Protein AF-A0A3N7H7T7-F1 (afdb_monomer)

Mean predicted aligned error: 7.25 Å

Structure (mmCIF, N/CA/C/O backbone):
data_AF-A0A3N7H7T7-F1
#
_entry.id   AF-A0A3N7H7T7-F1
#
loop_
_atom_site.group_PDB
_atom_site.id
_atom_site.type_symbol
_atom_site.label_atom_id
_atom_site.label_alt_id
_atom_site.label_comp_id
_atom_site.label_asym_id
_atom_site.label_entity_id
_atom_site.label_seq_id
_atom_site.pdbx_PDB_ins_code
_atom_site.Cartn_x
_atom_site.Cartn_y
_atom_site.Cartn_z
_atom_site.occupancy
_atom_site.B_iso_or_equiv
_atom_site.auth_seq_id
_atom_site.auth_comp_id
_atom_site.auth_asym_id
_atom_site.auth_atom_id
_atom_site.pdbx_PDB_model_num
ATOM 1 N N . MET A 1 1 ? -44.853 17.585 68.398 1.00 38.91 1 MET A N 1
ATOM 2 C CA . MET A 1 1 ? -44.370 16.428 67.612 1.00 38.91 1 MET A CA 1
ATOM 3 C C . MET A 1 1 ? -45.067 16.444 66.261 1.00 38.91 1 MET A C 1
ATOM 5 O O . MET A 1 1 ? -46.228 16.072 66.193 1.00 38.91 1 MET A O 1
ATOM 9 N N . LEU A 1 2 ? -44.401 16.926 65.213 1.00 39.47 2 LEU A N 1
ATOM 10 C CA . LEU A 1 2 ? -44.894 16.859 63.835 1.00 39.47 2 LEU A CA 1
ATOM 11 C C . LEU A 1 2 ? -44.077 15.783 63.114 1.00 39.47 2 LEU A C 1
ATOM 13 O O . LEU A 1 2 ? -42.880 15.958 62.907 1.00 39.47 2 LEU A O 1
ATOM 17 N N . LYS A 1 3 ? -44.706 14.643 62.808 1.00 47.16 3 LYS A N 1
ATOM 18 C CA . LYS A 1 3 ? -44.125 13.601 61.954 1.00 47.16 3 LYS A CA 1
ATOM 19 C C . LYS A 1 3 ? -44.387 13.992 60.502 1.00 47.16 3 LYS A C 1
ATOM 21 O O . LYS A 1 3 ? -45.523 13.911 60.044 1.00 47.16 3 LYS A O 1
ATOM 26 N N . ILE A 1 4 ? -43.349 14.443 59.806 1.00 51.09 4 ILE A N 1
ATOM 27 C CA . ILE A 1 4 ? -43.381 14.665 58.360 1.00 51.09 4 ILE A CA 1
ATOM 28 C C . ILE A 1 4 ? -42.969 13.346 57.706 1.00 51.09 4 ILE A C 1
ATOM 30 O O . ILE A 1 4 ? -41.810 12.947 57.784 1.00 51.09 4 ILE A O 1
ATOM 34 N N . ASN A 1 5 ? -43.929 12.651 57.100 1.00 54.28 5 ASN A N 1
ATOM 35 C CA . ASN A 1 5 ? -43.659 11.473 56.283 1.00 54.28 5 ASN A CA 1
ATOM 36 C C . ASN A 1 5 ? -43.242 11.951 54.891 1.00 54.28 5 ASN A C 1
ATOM 38 O O . ASN A 1 5 ? -44.090 12.303 54.074 1.00 54.28 5 ASN A O 1
ATOM 42 N N . VAL A 1 6 ? -41.936 11.996 54.635 1.00 59.34 6 VAL A N 1
ATOM 43 C CA . VAL A 1 6 ? -41.407 12.216 53.286 1.00 59.34 6 VAL A CA 1
ATOM 44 C C . VAL A 1 6 ? -41.573 10.904 52.510 1.00 59.34 6 VAL A C 1
ATOM 46 O O . VAL A 1 6 ? -41.027 9.889 52.950 1.00 59.34 6 VAL A O 1
ATOM 49 N N . PRO A 1 7 ? -42.328 10.863 51.397 1.00 54.12 7 PRO A N 1
ATOM 50 C CA . PRO A 1 7 ? -42.369 9.674 50.559 1.00 54.12 7 PRO A CA 1
ATOM 51 C C . PRO A 1 7 ? -40.967 9.441 49.993 1.00 54.12 7 PRO A C 1
ATOM 53 O O . PRO A 1 7 ? -40.349 10.345 49.439 1.00 54.12 7 PRO A O 1
ATOM 56 N N . GLN A 1 8 ? -40.436 8.238 50.186 1.00 58.69 8 GLN A N 1
ATOM 57 C CA . GLN A 1 8 ? -39.119 7.840 49.707 1.00 58.69 8 GLN A CA 1
ATOM 58 C C . GLN A 1 8 ? -39.085 7.852 48.168 1.00 58.69 8 GLN A C 1
ATOM 60 O O . GLN A 1 8 ? -39.500 6.898 47.513 1.00 58.69 8 GLN A O 1
ATOM 65 N N . ILE A 1 9 ? -38.562 8.935 47.585 1.00 59.19 9 ILE A N 1
ATOM 66 C CA . ILE A 1 9 ? -38.319 9.118 46.141 1.00 59.19 9 ILE A CA 1
ATOM 67 C C . ILE A 1 9 ? -37.063 8.327 45.708 1.00 59.19 9 ILE A C 1
ATOM 69 O O . ILE A 1 9 ? -36.193 8.836 45.010 1.00 59.19 9 ILE A O 1
ATOM 73 N N . TYR A 1 10 ? -36.922 7.069 46.136 1.00 53.91 10 TYR A N 1
ATOM 74 C CA . TYR A 1 10 ? -35.834 6.201 45.656 1.00 53.91 10 TYR A CA 1
ATOM 75 C C . TYR A 1 10 ? -36.198 5.493 44.342 1.00 53.91 10 TYR A C 1
ATOM 77 O O . TYR A 1 10 ? -35.312 5.090 43.596 1.00 53.91 10 TYR A O 1
ATOM 85 N N . GLY A 1 11 ? -37.491 5.404 44.003 1.00 55.16 11 GLY A N 1
ATOM 86 C CA . GLY A 1 11 ? -37.946 4.765 42.762 1.00 55.16 11 GLY A CA 1
ATOM 87 C C . GLY A 1 11 ? -37.678 5.579 41.490 1.00 55.16 11 GLY A C 1
ATOM 88 O O . GLY A 1 11 ? -37.468 4.999 40.431 1.00 55.16 11 GLY A O 1
ATOM 89 N N . PHE A 1 12 ? -37.632 6.914 41.580 1.00 55.12 12 PHE A N 1
ATOM 90 C CA . PHE A 1 12 ? -37.438 7.775 40.403 1.00 55.12 12 PHE A CA 1
ATOM 91 C C .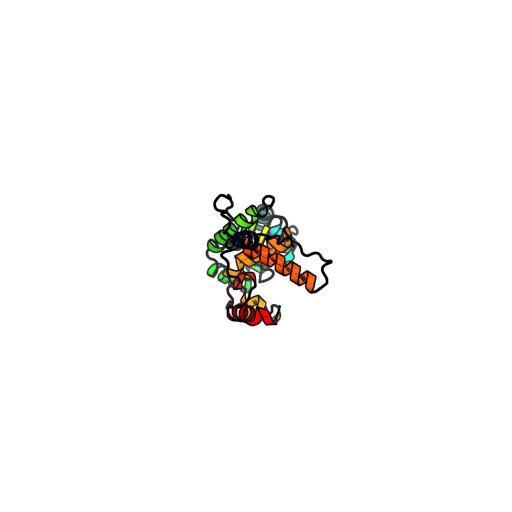 PHE A 1 12 ? -35.991 7.745 39.885 1.00 55.12 12 PHE A C 1
ATOM 93 O O . PHE A 1 12 ? -35.768 7.755 38.679 1.00 55.12 12 PHE A O 1
ATOM 100 N N . PHE A 1 13 ? -35.005 7.628 40.783 1.00 53.69 13 PHE A N 1
ATOM 101 C CA . PHE A 1 13 ? -33.588 7.558 40.404 1.00 53.69 13 PHE A CA 1
ATOM 102 C C . PHE A 1 13 ? -33.189 6.191 39.820 1.00 53.69 13 PHE A C 1
ATOM 104 O O . PHE A 1 13 ? -32.214 6.105 39.083 1.00 53.69 13 PHE A O 1
ATOM 111 N N . PHE A 1 14 ? -33.960 5.130 40.091 1.00 54.31 14 PHE A N 1
ATOM 112 C CA . PHE A 1 14 ? -33.700 3.786 39.559 1.00 54.31 14 PHE A CA 1
ATOM 113 C C . PHE A 1 14 ? -34.189 3.607 38.108 1.00 54.31 14 PHE A C 1
ATOM 115 O O . PHE A 1 14 ? -33.634 2.810 37.360 1.00 54.31 14 PHE A O 1
ATOM 122 N N . ILE A 1 15 ? -35.188 4.386 37.675 1.00 57.75 15 ILE A N 1
ATOM 123 C CA . ILE A 1 15 ? -35.745 4.311 36.311 1.00 57.75 15 ILE A CA 1
ATOM 124 C C . ILE A 1 15 ? -34.811 4.960 35.272 1.00 57.75 15 ILE A C 1
ATOM 126 O O . ILE A 1 15 ? -34.801 4.545 34.116 1.00 57.75 15 ILE A O 1
ATOM 130 N N . ILE A 1 16 ? -33.969 5.918 35.676 1.00 56.78 16 ILE A N 1
ATOM 131 C CA . ILE A 1 16 ? -33.031 6.608 34.769 1.00 56.78 16 ILE A CA 1
ATOM 132 C C . ILE A 1 16 ? -31.824 5.720 34.396 1.00 56.78 16 ILE A C 1
ATOM 134 O O . ILE A 1 16 ? -31.207 5.933 33.358 1.00 56.78 16 ILE A O 1
ATOM 138 N N . VAL A 1 17 ? -31.524 4.671 35.171 1.00 57.78 17 VAL A N 1
ATOM 139 C CA . VAL A 1 17 ? -30.380 3.771 34.908 1.00 57.78 17 VAL A CA 1
ATOM 140 C C . VAL A 1 17 ? -30.705 2.694 33.855 1.00 57.78 17 VAL A C 1
ATOM 142 O O . VAL A 1 17 ? -29.804 2.074 33.303 1.00 57.78 17 VAL A O 1
ATOM 145 N N . LEU A 1 18 ? -31.984 2.495 33.510 1.00 54.62 18 LEU A N 1
ATOM 146 C CA . LEU A 1 18 ? -32.411 1.464 32.550 1.00 54.62 18 LEU A CA 1
ATOM 147 C C . LEU A 1 18 ? -32.438 1.933 31.082 1.00 54.62 18 LEU A C 1
ATOM 149 O O . LEU A 1 18 ? -32.741 1.136 30.201 1.00 54.62 18 LEU A O 1
ATOM 153 N N . PHE A 1 19 ? -32.074 3.191 30.805 1.00 53.34 19 PHE A N 1
ATOM 154 C CA . PHE A 1 19 ? -31.818 3.706 29.450 1.00 53.34 19 PHE A CA 1
ATOM 155 C C . PHE A 1 19 ? -30.315 3.776 29.134 1.00 53.34 19 PHE A C 1
ATOM 157 O O . PHE A 1 19 ? -29.860 4.655 28.405 1.00 53.34 19 PHE A O 1
ATOM 164 N N . SER A 1 20 ? -29.522 2.845 29.672 1.00 45.59 20 SER A N 1
ATOM 165 C CA . SER A 1 20 ? -28.201 2.574 29.106 1.00 45.59 20 SER A CA 1
ATOM 166 C C . SER A 1 20 ? -28.429 1.965 27.725 1.00 45.59 20 SER A C 1
ATOM 168 O O . SER A 1 20 ? -28.856 0.816 27.624 1.00 45.59 20 SER A O 1
ATOM 170 N N . CYS A 1 21 ? -28.244 2.766 26.673 1.00 52.91 21 CYS A N 1
ATOM 171 C CA . CYS A 1 21 ? -28.392 2.318 25.295 1.00 52.91 21 CYS A CA 1
ATOM 172 C C . CYS A 1 21 ? -27.616 1.016 25.077 1.00 52.91 21 CYS A C 1
ATOM 174 O O . CYS A 1 21 ? -26.431 0.920 25.400 1.00 52.91 21 CYS A O 1
ATOM 176 N N . ASN A 1 22 ? -28.327 0.028 24.535 1.00 51.03 22 ASN A N 1
ATOM 177 C CA . ASN A 1 22 ? -27.758 -1.200 24.002 1.00 51.03 22 ASN A CA 1
ATOM 178 C C . ASN A 1 22 ? -26.643 -0.869 22.998 1.00 51.03 22 ASN A C 1
ATOM 180 O O . ASN A 1 22 ? -26.714 0.158 22.324 1.00 51.03 22 ASN A O 1
ATOM 184 N N . GLY A 1 23 ? -25.633 -1.745 22.962 1.00 52.38 23 GLY A N 1
ATOM 185 C CA . GLY A 1 23 ? -24.329 -1.567 22.321 1.00 52.38 23 GLY A CA 1
ATOM 186 C C . GLY A 1 23 ? -24.345 -0.992 20.908 1.00 52.38 23 GLY A C 1
ATOM 187 O O . GLY A 1 23 ? -25.347 -1.077 20.201 1.00 52.38 23 GLY A O 1
ATOM 188 N N . GLU A 1 24 ? -23.206 -0.393 20.548 1.00 58.75 24 GLU A N 1
ATOM 189 C CA . GLU A 1 24 ? -22.967 0.341 19.304 1.00 58.75 24 GLU A CA 1
ATOM 190 C C . GLU A 1 24 ? -23.711 -0.283 18.121 1.00 58.75 24 GLU A C 1
ATOM 192 O O . GLU A 1 24 ? -23.365 -1.348 17.611 1.00 58.75 24 GLU A O 1
ATOM 197 N N . THR A 1 25 ? -24.793 0.370 17.703 1.00 61.12 25 THR A N 1
ATOM 198 C CA . THR A 1 25 ? -25.494 -0.007 16.485 1.00 61.12 25 THR A CA 1
ATOM 199 C C . THR A 1 25 ? -24.553 0.290 15.328 1.00 61.12 25 THR A C 1
ATOM 201 O O . THR A 1 25 ? -24.231 1.461 15.110 1.00 61.12 25 THR A O 1
ATOM 204 N N . ARG A 1 26 ? -24.110 -0.758 14.616 1.00 78.88 26 ARG A N 1
ATOM 205 C CA . ARG A 1 26 ? -23.389 -0.634 13.340 1.00 78.88 26 ARG A CA 1
ATOM 206 C C . ARG A 1 26 ? -24.042 0.457 12.493 1.00 78.88 26 ARG A C 1
ATOM 208 O O . ARG A 1 26 ? -25.267 0.480 12.347 1.00 78.88 26 ARG A O 1
ATOM 215 N N . VAL A 1 27 ? -23.220 1.361 11.972 1.00 91.62 27 VAL A N 1
ATOM 216 C CA . VAL A 1 27 ? -23.694 2.418 11.082 1.00 91.62 27 VAL A CA 1
ATOM 217 C C . VAL A 1 27 ? -24.027 1.812 9.723 1.00 91.62 27 VAL A C 1
ATOM 219 O O . VAL A 1 27 ? -23.281 0.994 9.197 1.00 91.62 27 VAL A O 1
ATOM 222 N N . ASP A 1 28 ? -25.177 2.182 9.167 1.00 92.19 28 ASP A N 1
ATOM 223 C CA . ASP A 1 28 ? -25.554 1.756 7.823 1.00 92.19 28 ASP A CA 1
ATOM 224 C C . ASP A 1 28 ? -24.947 2.713 6.795 1.00 92.19 28 ASP A C 1
ATOM 226 O O . ASP A 1 28 ? -25.383 3.857 6.658 1.00 92.19 28 ASP A O 1
ATOM 230 N N . VAL A 1 29 ? -23.945 2.226 6.067 1.00 95.69 29 VAL A N 1
ATOM 231 C CA . VAL A 1 29 ? -23.237 2.969 5.016 1.00 95.69 29 VAL A CA 1
ATOM 232 C C . VAL A 1 29 ? -23.637 2.535 3.604 1.00 95.69 29 VAL A C 1
ATOM 234 O O . VAL A 1 29 ? -23.046 2.985 2.625 1.00 95.69 29 VAL A O 1
ATOM 237 N N . SER A 1 30 ? -24.659 1.683 3.461 1.00 93.75 30 SER A N 1
ATOM 238 C CA . SER A 1 30 ? -25.070 1.115 2.165 1.00 93.75 30 SER A CA 1
ATOM 239 C C . SER A 1 30 ? -25.499 2.165 1.132 1.00 93.75 30 SER A C 1
ATOM 241 O O . SER A 1 30 ? -25.407 1.927 -0.070 1.00 93.75 30 SER A O 1
ATOM 243 N N . HIS A 1 31 ? -25.930 3.336 1.601 1.00 94.81 31 HIS A N 1
ATOM 244 C CA . HIS A 1 31 ? -26.367 4.468 0.787 1.00 94.81 31 HIS A CA 1
ATOM 245 C C . HIS A 1 31 ? -25.220 5.375 0.307 1.00 94.81 31 HIS A C 1
ATOM 247 O O . HIS A 1 31 ? -25.470 6.293 -0.474 1.00 94.81 31 HIS A O 1
ATOM 253 N N . ILE A 1 32 ? -23.991 5.161 0.788 1.00 96.50 32 ILE A N 1
ATOM 254 C CA . ILE A 1 32 ? -22.822 5.951 0.397 1.00 96.50 32 ILE A CA 1
ATOM 255 C C . ILE A 1 32 ? -22.273 5.399 -0.919 1.00 96.50 32 ILE A C 1
ATOM 257 O O . ILE A 1 32 ? -21.882 4.232 -1.010 1.00 96.50 32 ILE A O 1
ATOM 261 N N . ASP A 1 33 ? -22.260 6.258 -1.938 1.00 95.81 33 ASP A N 1
ATOM 262 C CA . ASP A 1 33 ? -21.782 5.944 -3.283 1.00 95.81 33 ASP A CA 1
ATOM 263 C C . ASP A 1 33 ? -20.258 6.090 -3.354 1.00 95.81 33 ASP A C 1
ATOM 265 O O . ASP A 1 33 ? -19.715 7.152 -3.653 1.00 95.81 33 ASP A O 1
ATOM 269 N N . VAL A 1 34 ? -19.578 5.011 -2.982 1.00 96.75 34 VAL A N 1
ATOM 270 C CA . VAL A 1 34 ? -18.128 4.842 -3.084 1.00 96.75 34 VAL A CA 1
ATOM 271 C C . VAL A 1 34 ? -17.877 3.460 -3.666 1.00 96.75 34 VAL A C 1
ATOM 273 O O . VAL A 1 34 ? -18.474 2.478 -3.218 1.00 96.75 34 VAL A O 1
ATOM 276 N N . ASP A 1 35 ? -16.986 3.411 -4.647 1.00 97.44 35 ASP A N 1
ATOM 277 C CA . ASP A 1 35 ? -16.487 2.200 -5.288 1.00 97.44 35 ASP A CA 1
ATOM 278 C C . ASP A 1 35 ? -14.982 2.378 -5.506 1.00 97.44 35 ASP A C 1
ATOM 280 O O . ASP A 1 35 ? -14.549 3.207 -6.312 1.00 97.44 35 ASP A O 1
ATOM 284 N N . ILE A 1 36 ? -14.184 1.670 -4.708 1.00 98.31 36 ILE A N 1
ATOM 285 C CA . ILE A 1 36 ? -12.728 1.740 -4.771 1.00 98.31 36 ILE A CA 1
ATOM 286 C C . ILE A 1 36 ? -12.223 0.699 -5.757 1.00 98.31 36 ILE A C 1
ATOM 288 O O . ILE A 1 36 ? -12.427 -0.497 -5.581 1.00 98.31 36 ILE A O 1
ATOM 292 N N . GLN A 1 37 ? -11.484 1.176 -6.751 1.00 98.38 37 GLN A N 1
ATOM 293 C CA . GLN A 1 37 ? -10.799 0.351 -7.737 1.00 98.38 37 GLN A CA 1
ATOM 294 C C . GLN A 1 37 ? -9.291 0.522 -7.562 1.00 98.38 37 GLN A C 1
ATOM 296 O O . GLN A 1 37 ? -8.805 1.652 -7.433 1.00 98.38 37 GLN A O 1
ATOM 301 N N . ILE A 1 38 ? -8.543 -0.582 -7.563 1.00 98.75 38 ILE A N 1
ATOM 302 C CA . ILE A 1 38 ? -7.090 -0.544 -7.399 1.00 98.75 38 ILE A CA 1
ATOM 303 C C . ILE A 1 38 ? -6.418 -0.554 -8.774 1.00 98.75 38 ILE A C 1
ATOM 305 O O . ILE A 1 38 ? -6.471 -1.521 -9.537 1.00 98.75 38 ILE A O 1
ATOM 309 N N . GLU A 1 39 ? -5.699 0.520 -9.088 1.00 98.69 39 GLU A N 1
ATOM 310 C CA . GLU A 1 39 ? -4.910 0.615 -10.307 1.00 98.69 39 GLU A CA 1
ATOM 311 C C . GLU A 1 39 ? -3.698 -0.329 -10.249 1.00 98.69 39 GLU A C 1
ATOM 313 O O . GLU A 1 39 ? -2.778 -0.166 -9.449 1.00 98.69 39 GLU A O 1
ATOM 318 N N . ARG A 1 40 ? -3.665 -1.313 -11.151 1.00 98.31 40 ARG A N 1
ATOM 319 C CA . ARG A 1 40 ? -2.614 -2.340 -11.238 1.00 98.31 40 ARG A CA 1
ATOM 320 C C . ARG A 1 40 ? -1.351 -1.850 -11.960 1.00 98.31 40 ARG A C 1
ATOM 322 O O . ARG A 1 40 ? -1.053 -2.291 -13.075 1.00 98.31 40 ARG A O 1
ATOM 329 N N . PHE A 1 41 ? -0.603 -0.920 -11.361 1.00 98.56 41 PHE A N 1
ATOM 330 C CA . PHE A 1 41 ? 0.692 -0.492 -11.916 1.00 98.56 41 PHE A CA 1
ATOM 331 C C . PHE A 1 41 ? 1.695 -1.657 -11.988 1.00 98.56 41 PHE A C 1
ATOM 333 O O . PHE A 1 41 ? 2.441 -1.771 -12.962 1.00 98.56 41 PHE A O 1
ATOM 340 N N . ASP A 1 42 ? 1.629 -2.597 -11.041 1.00 97.75 42 ASP A N 1
ATOM 341 C CA . ASP A 1 42 ? 2.349 -3.876 -11.081 1.00 97.75 42 ASP A CA 1
ATOM 342 C C . ASP A 1 42 ? 2.168 -4.640 -12.408 1.00 97.75 42 ASP A C 1
ATOM 344 O O . ASP A 1 42 ? 3.101 -5.291 -12.882 1.00 97.75 42 ASP A O 1
ATOM 348 N N . ARG A 1 43 ? 0.986 -4.549 -13.033 1.00 97.56 43 ARG A N 1
ATOM 349 C CA . ARG A 1 43 ? 0.680 -5.138 -14.349 1.00 97.56 43 ARG A CA 1
ATOM 350 C C . ARG A 1 43 ? 1.092 -4.234 -15.506 1.00 97.56 43 ARG A C 1
ATOM 352 O O . ARG A 1 43 ? 1.488 -4.730 -16.556 1.00 97.56 43 ARG A O 1
ATOM 359 N N . ALA A 1 44 ? 1.067 -2.913 -15.334 1.00 96.88 44 ALA A N 1
ATOM 360 C CA . ALA A 1 44 ? 1.512 -1.978 -16.372 1.00 96.88 44 ALA A CA 1
ATOM 361 C C . ALA A 1 44 ? 2.972 -2.237 -16.796 1.00 96.88 44 ALA A C 1
ATOM 363 O O . ALA A 1 44 ? 3.302 -2.118 -17.984 1.00 96.88 44 ALA A O 1
ATOM 364 N N . LEU A 1 45 ? 3.811 -2.678 -15.850 1.00 94.56 45 LEU A N 1
ATOM 365 C CA . LEU A 1 45 ? 5.203 -3.083 -16.066 1.00 94.56 45 LEU A CA 1
ATOM 366 C C . LEU A 1 45 ? 5.374 -4.218 -17.097 1.00 94.56 45 LEU A C 1
ATOM 368 O O . LEU A 1 45 ? 6.453 -4.345 -17.667 1.00 94.56 45 LEU A O 1
ATOM 372 N N . ASP A 1 46 ? 4.341 -5.019 -17.396 1.00 94.75 46 ASP A N 1
ATOM 373 C CA . ASP A 1 46 ? 4.384 -6.036 -18.466 1.00 94.75 46 ASP A CA 1
ATOM 374 C C . ASP A 1 46 ? 4.662 -5.431 -19.843 1.00 94.75 46 ASP A C 1
ATOM 376 O O . ASP A 1 46 ? 5.294 -6.058 -20.693 1.00 94.75 46 ASP A O 1
ATOM 380 N N . SER A 1 47 ? 4.203 -4.198 -20.053 1.00 95.56 47 SER A N 1
ATOM 381 C CA . SER A 1 47 ? 4.370 -3.483 -21.315 1.00 95.56 47 SER A CA 1
ATOM 382 C C . SER A 1 47 ? 5.729 -2.788 -21.456 1.00 95.56 47 SER A C 1
ATOM 384 O O . SER A 1 47 ? 5.972 -2.141 -22.477 1.00 95.56 47 SER A O 1
ATOM 386 N N . LEU A 1 48 ? 6.601 -2.884 -20.446 1.00 95.94 48 LEU A N 1
ATOM 387 C CA . LEU A 1 48 ? 7.929 -2.281 -20.446 1.00 95.94 48 LEU A CA 1
ATOM 388 C C . LEU A 1 48 ? 8.963 -3.216 -21.068 1.00 95.94 48 LEU A C 1
ATOM 390 O O . LEU A 1 48 ? 9.169 -4.350 -20.632 1.00 95.94 48 LEU A O 1
ATOM 394 N N . HIS A 1 49 ? 9.658 -2.696 -22.068 1.00 95.12 49 HIS A N 1
ATOM 395 C CA . HIS A 1 49 ? 10.718 -3.369 -22.798 1.00 95.12 49 HIS A CA 1
ATOM 396 C C . HIS A 1 49 ? 11.898 -2.411 -22.982 1.00 95.12 49 HIS A C 1
ATOM 398 O O . HIS A 1 49 ? 11.741 -1.189 -22.954 1.00 95.12 49 HIS A O 1
ATOM 404 N N . ALA A 1 50 ? 13.095 -2.963 -23.184 1.00 92.94 50 ALA A N 1
ATOM 405 C CA . ALA A 1 50 ? 14.324 -2.175 -23.303 1.00 92.94 50 ALA A CA 1
ATOM 406 C C . ALA A 1 50 ? 14.273 -1.130 -24.439 1.00 92.94 50 ALA A C 1
ATOM 408 O O . ALA A 1 50 ? 14.904 -0.080 -24.352 1.00 92.94 50 ALA A O 1
ATOM 409 N N . ASP A 1 51 ? 13.502 -1.392 -25.495 1.00 95.19 51 ASP A N 1
ATOM 410 C CA . ASP A 1 51 ? 13.347 -0.521 -26.662 1.00 95.19 51 ASP A CA 1
ATOM 411 C C . ASP A 1 51 ? 12.255 0.553 -26.507 1.00 95.19 51 ASP A C 1
ATOM 413 O O . ASP A 1 51 ? 12.192 1.479 -27.318 1.00 95.19 51 ASP A O 1
ATOM 417 N N . ASN A 1 52 ? 11.415 0.481 -25.466 1.00 96.88 52 ASN A N 1
ATOM 418 C CA . ASN A 1 52 ? 10.273 1.381 -25.284 1.00 96.88 52 ASN A CA 1
ATOM 419 C C . ASN A 1 52 ? 10.288 2.190 -23.973 1.00 96.88 52 ASN A C 1
ATOM 421 O O . ASN A 1 52 ? 9.334 2.929 -23.710 1.00 96.88 52 ASN A O 1
ATOM 425 N N . VAL A 1 53 ? 11.373 2.122 -23.191 1.00 96.31 53 VAL A N 1
ATOM 426 C CA . VAL A 1 53 ? 11.490 2.760 -21.864 1.00 96.31 53 VAL A CA 1
ATOM 427 C C . VAL A 1 53 ? 11.080 4.236 -21.877 1.00 96.31 53 VAL A C 1
ATOM 429 O O . VAL A 1 53 ? 10.258 4.656 -21.069 1.00 96.31 53 VAL A O 1
ATOM 432 N N . LEU A 1 54 ? 11.580 5.037 -22.826 1.00 96.12 54 LEU A N 1
ATOM 433 C CA . LEU A 1 54 ? 11.248 6.470 -22.905 1.00 96.12 54 LEU A CA 1
ATOM 434 C C . LEU A 1 54 ? 9.774 6.734 -23.245 1.00 96.12 54 LEU A C 1
ATOM 436 O O . LEU A 1 54 ? 9.207 7.749 -22.834 1.00 96.12 54 LEU A O 1
ATOM 440 N N . ALA A 1 55 ? 9.150 5.854 -24.032 1.00 97.12 55 ALA A N 1
ATOM 441 C CA . ALA A 1 55 ? 7.729 5.959 -24.336 1.00 97.12 55 ALA A CA 1
ATOM 442 C C . ALA A 1 55 ? 6.898 5.653 -23.085 1.00 97.12 55 ALA A C 1
ATOM 444 O O . ALA A 1 55 ? 6.045 6.461 -22.722 1.00 97.12 55 ALA A O 1
ATOM 445 N N . LYS A 1 56 ? 7.218 4.555 -22.387 1.00 97.50 56 LYS A N 1
ATOM 446 C CA . LYS A 1 56 ? 6.536 4.142 -21.155 1.00 97.50 56 LYS A CA 1
ATOM 447 C C . LYS A 1 56 ? 6.719 5.133 -20.014 1.00 97.50 56 LYS A C 1
ATOM 449 O O . LYS A 1 56 ? 5.746 5.496 -19.370 1.00 97.50 56 LYS A O 1
ATOM 454 N N . ASN A 1 57 ? 7.919 5.677 -19.847 1.00 96.62 57 ASN A N 1
ATOM 455 C CA . ASN A 1 57 ? 8.184 6.714 -18.856 1.00 96.62 57 ASN A CA 1
ATOM 456 C C . ASN A 1 57 ? 7.298 7.956 -19.057 1.00 96.62 57 ASN A C 1
ATOM 458 O O . ASN A 1 57 ? 6.731 8.470 -18.099 1.00 96.62 57 ASN A O 1
ATOM 462 N N . ARG A 1 58 ? 7.124 8.420 -20.306 1.00 96.62 58 ARG A N 1
ATOM 463 C CA . ARG A 1 58 ? 6.223 9.549 -20.612 1.00 96.62 58 ARG A CA 1
ATOM 464 C C . ARG A 1 58 ? 4.754 9.199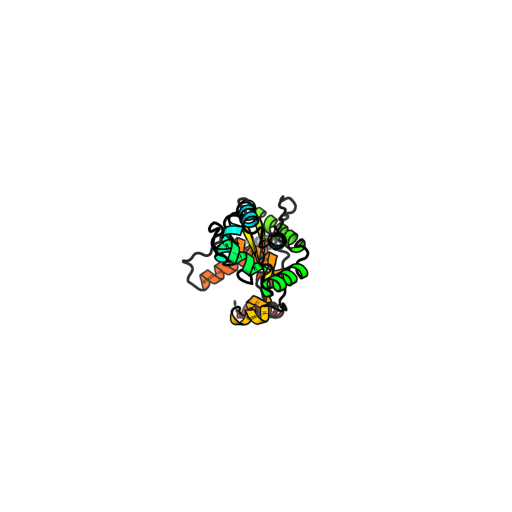 -20.389 1.00 96.62 58 ARG A C 1
ATOM 466 O O . ARG A 1 58 ? 4.011 10.023 -19.866 1.00 96.62 58 ARG A O 1
ATOM 473 N N . GLU A 1 59 ? 4.346 7.995 -20.786 1.00 97.56 59 GLU A N 1
ATOM 474 C CA . GLU A 1 59 ? 2.992 7.486 -20.552 1.00 97.56 59 GLU A CA 1
ATOM 475 C C . GLU A 1 59 ? 2.663 7.474 -19.053 1.00 97.56 59 GLU A C 1
ATOM 477 O O . GLU A 1 59 ? 1.619 7.978 -18.647 1.00 97.56 59 GLU A O 1
ATOM 482 N N . TRP A 1 60 ? 3.565 6.950 -18.224 1.00 97.69 60 TRP A N 1
ATOM 483 C CA . TRP A 1 60 ? 3.343 6.799 -16.788 1.00 97.69 60 TRP A CA 1
ATOM 484 C C . TRP A 1 60 ? 3.486 8.097 -16.005 1.00 97.69 60 TRP A C 1
ATOM 486 O O . TRP A 1 60 ? 2.698 8.315 -15.091 1.00 97.69 60 TRP A O 1
ATOM 496 N N . LEU A 1 61 ? 4.369 9.011 -16.419 1.00 96.31 61 LEU A N 1
ATOM 497 C CA . LEU A 1 61 ? 4.374 10.384 -15.903 1.00 96.31 61 LEU A CA 1
ATOM 498 C C . LEU A 1 61 ? 3.012 11.064 -16.087 1.00 96.31 61 LEU A C 1
ATOM 500 O O . LEU A 1 61 ? 2.547 11.757 -15.192 1.00 96.31 61 LEU A O 1
ATOM 504 N N . HIS A 1 62 ? 2.357 10.851 -17.231 1.00 96.75 62 HIS A N 1
ATOM 505 C CA . HIS A 1 62 ? 1.039 11.427 -17.486 1.00 96.75 62 HIS A CA 1
ATOM 506 C C . HIS A 1 62 ? -0.084 10.675 -16.759 1.00 96.75 62 HIS A C 1
ATOM 508 O O . HIS A 1 62 ? -0.989 11.294 -16.212 1.00 96.75 62 HIS A O 1
ATOM 514 N N . ARG A 1 63 ? -0.071 9.338 -16.790 1.00 97.38 63 ARG A N 1
ATOM 515 C CA . ARG A 1 63 ? -1.163 8.511 -16.255 1.00 97.38 63 ARG A CA 1
ATOM 516 C C . ARG A 1 63 ? -1.147 8.408 -14.732 1.00 97.38 63 ARG A C 1
ATOM 518 O O . ARG A 1 63 ? -2.205 8.390 -14.115 1.00 97.38 63 ARG A O 1
ATOM 525 N N . TYR A 1 64 ? 0.036 8.291 -14.146 1.00 97.62 64 TYR A N 1
ATOM 526 C CA . TYR A 1 64 ? 0.199 8.039 -12.721 1.00 97.62 64 TYR A CA 1
ATOM 527 C C . TYR A 1 64 ? 0.751 9.244 -11.954 1.00 97.62 64 TYR A C 1
ATOM 529 O O . TYR A 1 64 ? 0.659 9.239 -10.733 1.00 97.62 64 TYR A O 1
ATOM 537 N N . GLY A 1 65 ? 1.247 10.285 -12.634 1.00 96.69 65 GLY A N 1
ATOM 538 C CA . GLY A 1 65 ? 1.554 11.578 -12.016 1.00 96.69 65 GLY A CA 1
ATOM 539 C C . GLY A 1 65 ? 2.527 11.471 -10.842 1.00 96.69 65 GLY A C 1
ATOM 540 O O . GLY A 1 65 ? 3.612 10.899 -10.987 1.00 96.69 65 GLY A O 1
ATOM 541 N N . TYR A 1 66 ? 2.115 12.011 -9.689 1.00 97.19 66 TYR A N 1
ATOM 542 C CA . TYR A 1 66 ? 2.889 12.015 -8.445 1.00 97.19 66 TYR A CA 1
ATOM 543 C C . TYR A 1 66 ? 3.343 10.612 -8.034 1.00 97.19 66 TYR A C 1
ATOM 545 O O . TYR A 1 66 ? 4.528 10.423 -7.773 1.00 97.19 66 TYR A O 1
ATOM 553 N N . PHE A 1 67 ? 2.460 9.608 -8.121 1.00 98.50 67 PHE A N 1
ATOM 554 C CA . PHE A 1 67 ? 2.818 8.220 -7.812 1.00 98.50 67 PHE A CA 1
ATOM 555 C C . PHE A 1 67 ? 4.037 7.742 -8.595 1.00 98.50 67 PHE A C 1
ATOM 557 O O . PHE A 1 67 ? 4.951 7.162 -8.019 1.00 98.50 67 PHE A O 1
ATOM 564 N N . TYR A 1 68 ? 4.075 7.962 -9.912 1.00 98.06 68 TYR A N 1
ATOM 565 C CA . TYR A 1 68 ? 5.177 7.436 -10.717 1.00 98.06 68 TYR A CA 1
ATOM 566 C C . TYR A 1 68 ? 6.488 8.184 -10.455 1.00 98.06 68 TYR A C 1
ATOM 568 O O . TYR A 1 68 ? 7.558 7.577 -10.505 1.00 98.06 68 TYR A O 1
ATOM 576 N N . ALA A 1 69 ? 6.412 9.480 -10.138 1.00 97.19 69 ALA A N 1
ATOM 577 C CA . ALA A 1 69 ? 7.576 10.240 -9.704 1.00 97.19 69 ALA A CA 1
ATOM 578 C C . ALA A 1 69 ? 8.161 9.682 -8.401 1.00 97.19 69 ALA A C 1
ATOM 580 O O . ALA A 1 69 ? 9.353 9.367 -8.357 1.00 97.19 69 ALA A O 1
ATOM 581 N N . ASP A 1 70 ? 7.314 9.466 -7.397 1.00 97.50 70 ASP A N 1
ATOM 582 C CA . ASP A 1 70 ? 7.734 8.925 -6.106 1.00 97.50 70 ASP A CA 1
ATOM 583 C C . ASP A 1 70 ? 8.214 7.476 -6.222 1.00 97.50 70 ASP A C 1
ATOM 585 O O . ASP A 1 70 ? 9.237 7.107 -5.644 1.00 97.50 70 ASP A O 1
ATOM 589 N N . TYR A 1 71 ? 7.524 6.661 -7.026 1.00 97.62 71 TYR A N 1
ATOM 590 C CA . TYR A 1 71 ? 7.910 5.283 -7.307 1.00 97.62 71 TYR A CA 1
ATOM 591 C C . TYR A 1 71 ? 9.330 5.213 -7.867 1.00 97.62 71 TYR A C 1
ATOM 593 O O . TYR A 1 71 ? 10.160 4.458 -7.367 1.00 97.62 71 TYR A O 1
ATOM 601 N N . MET A 1 72 ? 9.639 6.030 -8.873 1.00 96.44 72 MET A N 1
ATOM 602 C CA . MET A 1 72 ? 10.960 6.049 -9.497 1.00 96.44 72 MET A CA 1
ATOM 603 C C . MET A 1 72 ? 12.047 6.570 -8.555 1.00 96.44 72 MET A C 1
ATOM 605 O O . MET A 1 72 ? 13.149 6.021 -8.528 1.00 96.44 72 MET A O 1
ATOM 609 N N . GLN A 1 73 ? 11.748 7.613 -7.780 1.00 94.62 73 GLN A N 1
ATOM 610 C CA . GLN A 1 73 ? 12.753 8.308 -6.985 1.00 94.62 73 GLN A CA 1
ATOM 611 C C . GLN A 1 73 ? 13.015 7.663 -5.620 1.00 94.62 73 GLN A C 1
ATOM 613 O O . GLN A 1 73 ? 14.170 7.599 -5.207 1.00 94.62 73 GLN A O 1
ATOM 618 N N . TYR A 1 74 ? 11.970 7.202 -4.931 1.00 94.38 74 TYR A N 1
ATOM 619 C CA . TYR A 1 74 ? 12.039 6.805 -3.521 1.00 94.38 74 TYR A CA 1
ATOM 620 C C . TYR A 1 74 ? 11.729 5.328 -3.270 1.00 94.38 74 TYR A C 1
ATOM 622 O O . TYR A 1 74 ? 12.083 4.819 -2.213 1.00 94.38 74 TYR A O 1
ATOM 630 N N . MET A 1 75 ? 11.058 4.639 -4.201 1.00 94.69 75 MET A N 1
ATOM 631 C CA . MET A 1 75 ? 10.654 3.239 -3.997 1.00 94.69 75 MET A CA 1
ATOM 632 C C . MET A 1 75 ? 11.527 2.266 -4.789 1.00 94.69 75 MET A C 1
ATOM 634 O O . MET A 1 75 ? 12.041 1.305 -4.229 1.00 94.69 75 MET A O 1
ATOM 638 N N . LEU A 1 76 ? 11.673 2.500 -6.095 1.00 93.44 76 LEU A N 1
ATOM 639 C CA . LEU A 1 76 ? 12.537 1.723 -6.984 1.00 93.44 76 LEU A CA 1
ATOM 640 C C . LEU A 1 76 ? 13.970 2.275 -7.021 1.00 93.44 76 LEU A C 1
ATOM 642 O O . LEU A 1 76 ? 14.881 1.575 -7.452 1.00 93.44 76 LEU A O 1
ATOM 646 N N . GLU A 1 77 ? 14.155 3.536 -6.613 1.00 92.31 77 GLU A N 1
ATOM 647 C CA . GLU A 1 77 ? 15.438 4.255 -6.640 1.00 92.31 77 GLU A CA 1
ATOM 648 C C . GLU A 1 77 ? 16.118 4.248 -8.028 1.00 92.31 77 GLU A C 1
ATOM 650 O O . GLU A 1 77 ? 17.339 4.299 -8.164 1.00 92.31 77 GLU A O 1
ATOM 655 N N . ALA A 1 78 ? 15.315 4.227 -9.096 1.00 91.69 78 ALA A N 1
ATOM 656 C CA . ALA A 1 78 ? 15.769 4.250 -10.489 1.00 91.69 78 ALA A CA 1
ATOM 657 C C . ALA A 1 78 ? 16.089 5.672 -11.005 1.00 91.69 78 ALA A C 1
ATOM 659 O O . ALA A 1 78 ? 16.410 5.856 -12.183 1.00 91.69 78 ALA A O 1
ATOM 660 N N . GLY A 1 79 ? 16.003 6.675 -10.127 1.00 91.50 79 GLY A N 1
ATOM 661 C CA . GLY A 1 79 ? 16.338 8.070 -10.397 1.00 91.50 79 GLY A CA 1
ATOM 662 C C . GLY A 1 79 ? 15.146 8.930 -10.817 1.00 91.50 79 GLY A C 1
ATOM 663 O O . GLY A 1 79 ? 13.999 8.491 -10.840 1.00 91.50 79 GLY A O 1
ATOM 664 N N . ASN A 1 80 ? 15.417 10.199 -11.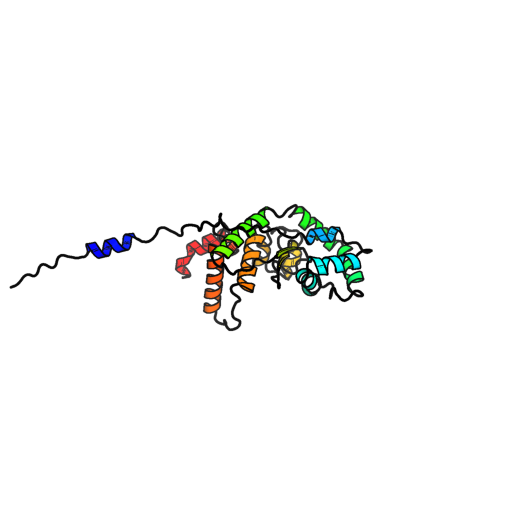132 1.00 93.94 80 ASN A N 1
ATOM 665 C CA . ASN A 1 80 ? 14.373 11.151 -11.507 1.00 93.94 80 ASN A CA 1
ATOM 666 C C . ASN A 1 80 ? 13.794 10.792 -12.893 1.00 93.94 80 ASN A C 1
ATOM 668 O O . ASN A 1 80 ? 14.550 10.774 -13.868 1.00 93.94 80 ASN A O 1
ATOM 672 N N . PRO A 1 81 ? 12.470 10.583 -13.035 1.00 93.25 81 PRO A N 1
ATOM 673 C CA . PRO A 1 81 ? 11.852 10.223 -14.314 1.00 93.25 81 PRO A CA 1
ATOM 674 C C . PRO A 1 81 ? 11.968 11.301 -15.405 1.00 93.25 81 PRO A C 1
ATOM 676 O O . PRO A 1 81 ? 11.708 11.022 -16.576 1.00 93.25 81 PRO A O 1
ATOM 679 N N . LEU A 1 82 ? 12.354 12.531 -15.057 1.00 92.88 82 LEU A N 1
ATOM 680 C CA . LEU A 1 82 ? 12.634 13.610 -16.006 1.00 92.88 82 LEU A CA 1
ATOM 681 C C . LEU A 1 82 ? 14.074 13.570 -16.552 1.00 92.88 82 LEU A C 1
ATOM 683 O O . LEU A 1 82 ? 14.352 14.211 -17.568 1.00 92.88 82 LEU A O 1
ATOM 687 N N . ASP A 1 83 ? 14.980 12.796 -15.944 1.00 92.62 83 ASP A N 1
ATOM 688 C CA . ASP A 1 83 ? 16.336 12.574 -16.456 1.00 92.62 83 ASP A CA 1
ATOM 689 C C . ASP A 1 83 ? 16.366 11.403 -17.449 1.00 92.62 83 ASP A C 1
ATOM 691 O O . ASP A 1 83 ? 16.713 10.260 -17.138 1.00 92.62 83 ASP A O 1
ATOM 695 N N . SER A 1 84 ? 16.008 11.713 -18.697 1.00 83.56 84 SER A N 1
ATOM 696 C CA . SER A 1 84 ? 15.954 10.728 -19.785 1.00 83.56 84 SER A CA 1
ATOM 697 C C . SER A 1 84 ? 17.261 9.948 -20.018 1.00 83.56 84 SER A C 1
ATOM 699 O O . SER A 1 84 ? 17.201 8.823 -20.517 1.00 83.56 84 SER A O 1
ATOM 701 N N . ALA A 1 85 ? 18.426 10.505 -19.660 1.00 86.50 85 ALA A N 1
ATOM 702 C CA . ALA A 1 85 ? 19.716 9.846 -19.863 1.00 86.50 85 ALA A CA 1
ATOM 703 C C . ALA A 1 85 ? 19.960 8.724 -18.842 1.00 86.50 85 ALA A C 1
ATOM 705 O O . ALA A 1 85 ? 20.611 7.729 -19.166 1.00 86.50 85 ALA A O 1
ATOM 706 N N . HIS A 1 86 ? 19.418 8.868 -17.631 1.00 89.56 86 HIS A N 1
ATOM 707 C CA . HIS A 1 86 ? 19.612 7.916 -16.541 1.00 89.56 86 HIS A CA 1
ATOM 708 C C . HIS A 1 86 ? 18.548 6.808 -16.509 1.00 89.56 86 HIS A C 1
ATOM 710 O O . HIS A 1 86 ? 18.867 5.647 -16.256 1.00 89.56 86 HIS A O 1
ATOM 716 N N . ILE A 1 87 ? 17.291 7.127 -16.834 1.00 92.50 87 ILE A N 1
ATOM 717 C CA . ILE A 1 87 ? 16.182 6.166 -16.697 1.00 92.50 87 ILE A CA 1
ATOM 718 C C . ILE A 1 87 ? 16.277 4.960 -17.635 1.00 92.50 87 ILE A C 1
ATOM 720 O O . ILE A 1 87 ? 15.848 3.867 -17.271 1.00 92.50 87 ILE A O 1
ATOM 724 N N . VAL A 1 88 ? 16.826 5.132 -18.844 1.00 92.81 88 VAL A N 1
ATOM 725 C CA . VAL A 1 88 ? 16.913 4.050 -19.837 1.00 92.81 88 VAL A CA 1
ATOM 726 C C . VAL A 1 88 ? 17.801 2.914 -19.333 1.00 92.81 88 VAL A C 1
ATOM 728 O O . VAL A 1 88 ? 17.304 1.787 -19.265 1.00 92.81 88 VAL A O 1
ATOM 731 N N . PRO A 1 89 ? 19.073 3.154 -18.950 1.00 93.25 89 PRO A N 1
ATOM 732 C CA . PRO A 1 89 ? 19.900 2.093 -18.390 1.00 93.25 89 PRO A CA 1
ATOM 733 C C . PRO A 1 89 ? 19.337 1.549 -17.071 1.00 93.25 89 PRO A C 1
ATOM 735 O O . PRO A 1 89 ? 19.333 0.331 -16.902 1.00 93.25 89 PRO A O 1
ATOM 738 N N . ALA A 1 90 ? 18.800 2.401 -16.187 1.00 93.50 90 ALA A N 1
ATOM 739 C CA . ALA A 1 90 ? 18.263 1.974 -14.893 1.00 93.50 90 ALA A CA 1
ATOM 740 C C . ALA A 1 90 ? 17.086 0.992 -15.040 1.00 93.50 90 ALA A C 1
ATOM 742 O O . ALA A 1 90 ? 17.158 -0.145 -14.574 1.00 93.50 90 ALA A O 1
ATOM 743 N N . LEU A 1 91 ? 16.027 1.379 -15.758 1.00 93.44 91 LEU A N 1
ATOM 744 C CA . LEU A 1 91 ? 14.847 0.527 -15.937 1.00 93.44 91 LEU A CA 1
ATOM 745 C C . LEU A 1 91 ? 15.143 -0.716 -16.778 1.00 93.44 91 LEU A C 1
ATOM 747 O O . LEU A 1 91 ? 14.611 -1.785 -16.484 1.00 93.44 91 LEU A O 1
ATOM 751 N N . THR A 1 92 ? 16.021 -0.606 -17.782 1.00 93.56 92 THR A N 1
ATOM 752 C CA . THR A 1 92 ? 16.463 -1.771 -18.567 1.00 93.56 92 THR A CA 1
ATOM 753 C C . THR A 1 92 ? 17.179 -2.789 -17.684 1.00 93.56 92 THR A C 1
ATOM 755 O O . THR A 1 92 ? 16.945 -3.989 -17.817 1.00 93.56 92 THR A O 1
ATOM 758 N N . GLN A 1 93 ? 18.030 -2.323 -16.766 1.00 93.00 93 GLN A N 1
ATOM 759 C CA . GLN A 1 93 ? 18.711 -3.192 -15.817 1.00 93.00 93 GLN A CA 1
ATOM 760 C C . GLN A 1 93 ? 17.714 -3.854 -14.865 1.00 93.00 93 GLN A C 1
ATOM 762 O O . GLN A 1 93 ? 17.750 -5.075 -14.733 1.00 93.00 93 GLN A O 1
ATOM 767 N N . VAL A 1 94 ? 16.798 -3.085 -14.265 1.00 91.88 94 VAL A N 1
ATOM 768 C CA . VAL A 1 94 ? 15.785 -3.595 -13.324 1.00 91.88 94 VAL A CA 1
ATOM 769 C C . VAL A 1 94 ? 15.000 -4.759 -13.936 1.00 91.88 94 VAL A C 1
ATOM 771 O O . VAL A 1 94 ? 15.017 -5.862 -13.385 1.00 91.88 94 VAL A O 1
ATOM 774 N N . ILE A 1 95 ? 14.393 -4.565 -15.114 1.00 92.44 95 ILE A N 1
ATOM 775 C CA . ILE A 1 95 ? 13.557 -5.602 -15.750 1.00 92.44 95 ILE A CA 1
ATOM 776 C C . ILE A 1 95 ? 14.359 -6.820 -16.236 1.00 92.44 95 ILE A C 1
ATOM 778 O O . ILE A 1 95 ? 13.794 -7.896 -16.456 1.00 92.44 95 ILE A O 1
ATOM 782 N N . ALA A 1 96 ? 15.673 -6.669 -16.423 1.00 92.19 96 ALA A N 1
ATOM 783 C CA . ALA A 1 96 ? 16.553 -7.745 -16.860 1.00 92.19 96 ALA A CA 1
ATOM 784 C C . ALA A 1 96 ? 17.005 -8.669 -15.716 1.00 92.19 96 ALA A C 1
ATOM 786 O O . ALA A 1 96 ? 17.447 -9.786 -16.010 1.00 92.19 96 ALA A O 1
ATOM 787 N N . THR A 1 97 ? 16.881 -8.253 -14.450 1.00 93.56 97 THR A N 1
ATOM 788 C CA . THR A 1 97 ? 17.319 -9.057 -13.296 1.00 93.56 97 THR A CA 1
ATOM 789 C C . THR A 1 97 ? 16.410 -10.261 -13.026 1.00 93.56 97 THR A C 1
ATOM 791 O O . THR A 1 97 ? 15.188 -10.198 -13.183 1.00 93.56 97 THR A O 1
ATOM 794 N N . ASP A 1 98 ? 17.011 -11.377 -12.602 1.00 93.75 98 ASP A N 1
ATOM 795 C CA . ASP A 1 98 ? 16.266 -12.580 -12.208 1.00 93.75 98 ASP A CA 1
ATOM 796 C C . ASP A 1 98 ? 15.419 -12.347 -10.954 1.00 93.75 98 ASP A C 1
ATOM 798 O O . ASP A 1 98 ? 14.288 -12.829 -10.893 1.00 93.75 98 ASP A O 1
ATOM 802 N N . ASP A 1 99 ? 15.915 -11.554 -10.003 1.00 91.38 99 ASP A N 1
ATOM 803 C CA . ASP A 1 99 ? 15.202 -11.238 -8.763 1.00 91.38 99 ASP A CA 1
ATOM 804 C C . ASP A 1 99 ? 13.902 -10.478 -9.035 1.00 91.38 99 ASP A C 1
ATOM 806 O O . ASP A 1 99 ? 12.848 -10.855 -8.522 1.00 91.38 99 ASP A O 1
ATOM 810 N N . PHE A 1 100 ? 13.935 -9.471 -9.915 1.00 92.12 100 PHE A N 1
ATOM 811 C CA . PHE A 1 100 ? 12.734 -8.732 -10.306 1.00 92.12 100 PHE A CA 1
ATOM 812 C C . PHE A 1 100 ? 11.714 -9.636 -11.007 1.00 92.12 100 PHE A C 1
ATOM 814 O O . PHE A 1 100 ? 10.521 -9.583 -10.704 1.00 92.12 100 PHE A O 1
ATOM 821 N N . ARG A 1 101 ? 12.168 -10.523 -11.907 1.00 94.75 101 ARG A N 1
ATOM 822 C CA . ARG A 1 101 ? 11.293 -11.514 -12.560 1.00 94.75 101 ARG A CA 1
ATOM 823 C C . ARG A 1 101 ? 10.681 -12.493 -11.559 1.00 94.75 101 ARG A C 1
ATOM 825 O O . ARG A 1 101 ? 9.493 -12.797 -11.659 1.00 94.75 101 ARG A O 1
ATOM 832 N N . ALA A 1 102 ? 11.471 -12.983 -10.607 1.00 95.44 102 ALA A N 1
ATOM 833 C CA . ALA A 1 102 ? 11.013 -13.913 -9.583 1.00 95.44 102 ALA A CA 1
ATOM 834 C C . ALA A 1 102 ? 10.005 -13.258 -8.630 1.00 95.44 102 ALA A C 1
ATOM 836 O O . ALA A 1 102 ? 9.002 -13.886 -8.284 1.00 95.44 102 ALA A O 1
ATOM 837 N N . LEU A 1 103 ? 10.253 -12.008 -8.230 1.00 95.31 103 LEU A N 1
ATOM 838 C CA . LEU A 1 103 ? 9.345 -11.232 -7.393 1.00 95.31 103 LEU A CA 1
ATOM 839 C C . LEU A 1 103 ? 8.020 -10.978 -8.110 1.00 95.31 103 LEU A C 1
ATOM 841 O O . LEU A 1 103 ? 6.962 -11.294 -7.573 1.00 95.31 103 LEU A O 1
ATOM 845 N N . LYS A 1 104 ? 8.083 -10.506 -9.358 1.00 96.62 104 LYS A N 1
ATOM 846 C CA . LYS A 1 104 ? 6.914 -10.311 -10.219 1.00 96.62 104 LYS A CA 1
ATOM 847 C C . LYS A 1 104 ? 6.069 -11.579 -10.337 1.00 96.62 104 LYS A C 1
ATOM 849 O O . LYS A 1 104 ? 4.855 -11.518 -10.177 1.00 96.62 104 LYS A O 1
ATOM 854 N N . ALA A 1 105 ? 6.699 -12.731 -10.579 1.00 96.81 105 ALA A N 1
ATOM 855 C CA . ALA A 1 105 ? 5.991 -14.007 -10.653 1.00 96.81 105 ALA A CA 1
ATOM 856 C C . ALA A 1 105 ? 5.257 -14.332 -9.342 1.00 96.81 105 ALA A C 1
ATOM 858 O O . ALA A 1 105 ? 4.093 -14.715 -9.383 1.00 96.81 105 ALA A O 1
ATOM 859 N N . SER A 1 106 ? 5.903 -14.109 -8.193 1.00 97.00 106 SER A N 1
ATOM 860 C CA . SER A 1 106 ? 5.282 -14.316 -6.881 1.00 97.00 106 SER A CA 1
ATOM 861 C C . SER A 1 106 ? 4.112 -13.369 -6.638 1.00 97.00 106 SER A C 1
ATOM 863 O O . SER A 1 106 ? 3.064 -13.818 -6.197 1.00 97.00 106 SER A O 1
ATOM 865 N N . VAL A 1 107 ? 4.257 -12.079 -6.961 1.00 98.06 107 VAL A N 1
ATOM 866 C CA . VAL A 1 107 ? 3.161 -11.101 -6.859 1.00 98.06 107 VAL A CA 1
ATOM 867 C C . VAL A 1 107 ? 1.983 -11.539 -7.726 1.00 98.06 107 VAL A C 1
ATOM 869 O O . VAL A 1 107 ? 0.839 -11.463 -7.297 1.00 98.06 107 VAL A O 1
ATOM 872 N N . TYR A 1 108 ? 2.241 -12.028 -8.938 1.00 97.69 108 TYR A N 1
ATOM 873 C CA . TYR A 1 108 ? 1.184 -12.420 -9.872 1.00 97.69 108 TYR A CA 1
ATOM 874 C C . TYR A 1 108 ? 0.473 -13.708 -9.468 1.00 97.69 108 TYR A C 1
ATOM 876 O O . TYR A 1 108 ? -0.717 -13.841 -9.750 1.00 97.69 108 TYR A O 1
ATOM 884 N N . GLU A 1 109 ? 1.196 -14.631 -8.838 1.00 97.44 109 GLU A N 1
ATOM 885 C CA . GLU A 1 109 ? 0.652 -15.860 -8.266 1.00 97.44 109 GLU A CA 1
ATOM 886 C C . GLU A 1 109 ? -0.207 -15.568 -7.032 1.00 97.44 109 GLU A C 1
ATOM 888 O O . GLU A 1 109 ? -1.316 -16.086 -6.933 1.00 97.44 109 GLU A O 1
ATOM 893 N N . THR A 1 110 ? 0.265 -14.705 -6.127 1.00 97.81 110 THR A N 1
ATOM 894 C CA . THR A 1 110 ? -0.487 -14.307 -4.928 1.00 97.81 110 THR A CA 1
ATOM 895 C C . THR A 1 110 ? -1.695 -13.431 -5.271 1.00 97.81 110 THR A C 1
ATOM 897 O O . THR A 1 110 ? -2.744 -13.576 -4.651 1.00 97.81 110 THR A O 1
ATOM 900 N N . TYR A 1 111 ? -1.568 -12.554 -6.275 1.00 98.06 111 TYR A N 1
ATOM 901 C CA . TYR A 1 111 ? -2.580 -11.560 -6.648 1.00 98.06 111 TYR A CA 1
ATOM 902 C C . TYR A 1 111 ? -2.990 -11.639 -8.131 1.00 98.06 111 TYR A C 1
ATOM 904 O O . TYR A 1 111 ? -2.661 -10.734 -8.929 1.00 98.06 111 TYR A O 1
ATOM 912 N N . PRO A 1 112 ? -3.730 -12.694 -8.536 1.00 97.19 112 PRO A N 1
ATOM 913 C CA . PRO A 1 112 ? -4.383 -12.744 -9.843 1.00 97.19 112 PRO A CA 1
ATOM 914 C C . PRO A 1 112 ? -5.305 -11.534 -10.041 1.00 97.19 112 PRO A C 1
ATOM 916 O O . PRO A 1 112 ? -5.185 -10.818 -11.035 1.00 97.19 112 PRO A O 1
ATOM 919 N N . ASP A 1 113 ? -6.115 -11.236 -9.030 1.00 97.62 113 ASP A N 1
ATOM 920 C CA . ASP A 1 113 ? -6.964 -10.054 -8.897 1.00 97.62 113 ASP A CA 1
ATOM 921 C C . ASP A 1 113 ? -6.788 -9.421 -7.503 1.00 97.62 113 ASP A C 1
ATOM 923 O O . ASP A 1 113 ? -5.947 -9.869 -6.720 1.00 97.62 113 ASP A O 1
ATOM 927 N N . LEU A 1 114 ? -7.516 -8.332 -7.244 1.00 98.50 114 LEU A N 1
ATOM 928 C CA . LEU A 1 114 ? -7.544 -7.637 -5.954 1.00 98.50 114 LEU A CA 1
ATOM 929 C C . LEU A 1 114 ? -8.984 -7.398 -5.469 1.00 98.50 114 LEU A C 1
ATOM 931 O O . LEU A 1 114 ? -9.224 -6.472 -4.700 1.00 98.50 114 LEU A O 1
ATOM 935 N N . ALA A 1 115 ? -9.945 -8.220 -5.905 1.00 98.56 115 ALA A N 1
ATOM 936 C CA . ALA A 1 115 ? -11.365 -7.955 -5.669 1.00 98.56 115 ALA A CA 1
ATOM 937 C C . ALA A 1 115 ? -11.708 -7.913 -4.170 1.00 98.56 115 ALA A C 1
ATOM 939 O O . ALA A 1 115 ? -12.464 -7.055 -3.725 1.00 98.56 115 ALA A O 1
ATOM 940 N N . ALA A 1 116 ? -11.098 -8.794 -3.370 1.00 97.81 116 ALA A N 1
ATOM 941 C CA . ALA A 1 116 ? -11.283 -8.800 -1.918 1.00 97.81 116 ALA A CA 1
ATOM 942 C C . ALA A 1 116 ? -10.714 -7.533 -1.250 1.00 97.81 116 ALA A C 1
ATOM 944 O O . ALA A 1 116 ? -11.281 -7.022 -0.285 1.00 97.81 116 ALA A O 1
ATOM 945 N N . GLN A 1 117 ? -9.589 -7.017 -1.753 1.00 98.50 117 GLN A N 1
ATOM 946 C CA . GLN A 1 117 ? -8.985 -5.782 -1.258 1.00 98.50 117 GLN A CA 1
ATOM 947 C C . GLN A 1 117 ? -9.806 -4.558 -1.680 1.00 98.50 117 GLN A C 1
ATOM 949 O O . GLN A 1 117 ? -9.995 -3.658 -0.868 1.00 98.50 117 GLN A O 1
ATOM 954 N N . GLU A 1 118 ? -10.320 -4.537 -2.910 1.00 98.75 118 GLU A N 1
ATOM 955 C CA . GLU A 1 118 ? -11.228 -3.501 -3.420 1.00 98.75 118 GLU A CA 1
ATOM 956 C C . GLU A 1 118 ? -12.532 -3.451 -2.618 1.00 98.75 118 GLU A C 1
ATOM 958 O O . GLU A 1 118 ? -12.948 -2.371 -2.201 1.00 98.75 118 GLU A O 1
ATOM 963 N N . GLU A 1 119 ? -13.136 -4.605 -2.315 1.00 98.38 119 GLU A N 1
ATOM 964 C CA . GLU A 1 119 ? -14.329 -4.701 -1.466 1.00 98.38 119 GLU A CA 1
ATOM 965 C C . GLU A 1 119 ? -14.054 -4.164 -0.055 1.00 98.38 119 GLU A C 1
ATOM 967 O O . GLU A 1 119 ? -14.787 -3.304 0.436 1.00 98.38 119 GLU A O 1
ATOM 972 N N . GLY A 1 120 ? -12.963 -4.610 0.576 1.00 98.19 120 GLY A N 1
ATOM 973 C CA . GLY A 1 120 ? -12.598 -4.169 1.921 1.00 98.19 120 GLY A CA 1
ATOM 974 C C . GLY A 1 120 ? -12.258 -2.678 2.000 1.00 98.19 120 GLY A C 1
ATOM 975 O O . GLY A 1 120 ? -12.677 -2.000 2.937 1.00 98.19 120 GLY A O 1
ATOM 976 N N . LEU A 1 121 ? -11.534 -2.139 1.013 1.00 98.62 121 LEU A N 1
ATOM 977 C CA . LEU A 1 121 ? -11.261 -0.701 0.932 1.00 98.62 121 LEU A CA 1
ATOM 978 C C . LEU A 1 121 ? -12.536 0.090 0.649 1.00 98.62 121 LEU A C 1
ATOM 980 O O . LEU A 1 121 ? -12.725 1.148 1.238 1.00 98.62 121 LEU A O 1
ATOM 984 N N . THR A 1 122 ? -13.424 -0.419 -0.203 1.00 98.62 122 THR A N 1
ATOM 985 C CA . THR A 1 122 ? -14.718 0.213 -0.476 1.00 98.62 122 THR A CA 1
ATOM 986 C C . THR A 1 122 ? -15.547 0.334 0.793 1.00 98.62 122 THR A C 1
ATOM 988 O O . THR A 1 122 ? -16.026 1.424 1.102 1.00 98.62 122 THR A O 1
ATOM 991 N N . ASP A 1 123 ? -15.683 -0.747 1.560 1.00 98.06 123 ASP A N 1
ATOM 992 C CA . ASP A 1 123 ? -16.413 -0.715 2.827 1.00 98.06 123 ASP A CA 1
ATOM 993 C C . ASP A 1 123 ? -15.770 0.255 3.831 1.00 98.06 123 ASP A C 1
ATOM 995 O O . ASP A 1 123 ? -16.451 1.125 4.385 1.00 98.06 123 ASP A O 1
ATOM 999 N N . ALA A 1 124 ? -14.445 0.195 3.988 1.00 98.00 124 ALA A N 1
ATOM 1000 C CA . ALA A 1 124 ? -13.725 1.079 4.898 1.00 98.00 124 ALA A CA 1
ATOM 1001 C C . ALA A 1 124 ? -13.864 2.559 4.513 1.00 98.00 124 ALA A C 1
ATOM 1003 O O . ALA A 1 124 ? -14.098 3.414 5.371 1.00 98.00 124 ALA A O 1
ATOM 1004 N N . PHE A 1 125 ? -13.768 2.879 3.219 1.00 98.00 125 PHE A N 1
ATOM 1005 C CA . PHE A 1 125 ? -13.891 4.252 2.739 1.00 98.00 125 PHE A CA 1
ATOM 1006 C C . PHE A 1 125 ? -15.331 4.766 2.766 1.00 98.00 125 PHE A C 1
ATOM 1008 O O . PHE A 1 125 ? -15.524 5.949 3.029 1.00 98.00 125 PHE A O 1
ATOM 1015 N N . LYS A 1 126 ? -16.349 3.904 2.638 1.00 98.00 126 LYS A N 1
ATOM 1016 C CA . LYS A 1 126 ? -17.741 4.290 2.930 1.00 98.00 126 LYS A CA 1
ATOM 1017 C C . LYS A 1 126 ? -17.910 4.728 4.382 1.00 98.00 126 LYS A C 1
ATOM 1019 O O . LYS A 1 126 ? -18.488 5.784 4.640 1.00 98.00 126 LYS A O 1
ATOM 1024 N N . HIS A 1 127 ? -17.367 3.965 5.329 1.00 97.81 127 HIS A N 1
ATOM 1025 C CA . HIS A 1 127 ? -17.399 4.353 6.739 1.00 97.81 127 HIS A CA 1
ATOM 1026 C C . HIS A 1 127 ? -16.583 5.620 7.009 1.00 97.81 127 HIS A C 1
ATOM 1028 O O . HIS A 1 127 ? -17.046 6.505 7.729 1.00 97.81 127 HIS A O 1
ATOM 1034 N N . LEU A 1 128 ? -15.400 5.759 6.407 1.00 97.12 128 LEU A N 1
ATOM 1035 C CA . LEU A 1 128 ? -14.615 6.988 6.510 1.00 97.12 128 LEU A CA 1
ATOM 1036 C C . LEU A 1 128 ? -15.399 8.196 5.989 1.00 97.12 128 LEU A C 1
ATOM 1038 O O . LEU A 1 128 ? -15.468 9.198 6.689 1.00 97.12 128 LEU A O 1
ATOM 1042 N N . THR A 1 129 ? -16.053 8.105 4.830 1.00 96.94 129 THR A N 1
ATOM 1043 C CA . THR A 1 129 ? -16.900 9.184 4.300 1.00 96.94 129 THR A CA 1
ATOM 1044 C C . THR A 1 129 ? -18.091 9.485 5.214 1.00 96.94 129 THR A C 1
ATOM 1046 O O . THR A 1 129 ? -1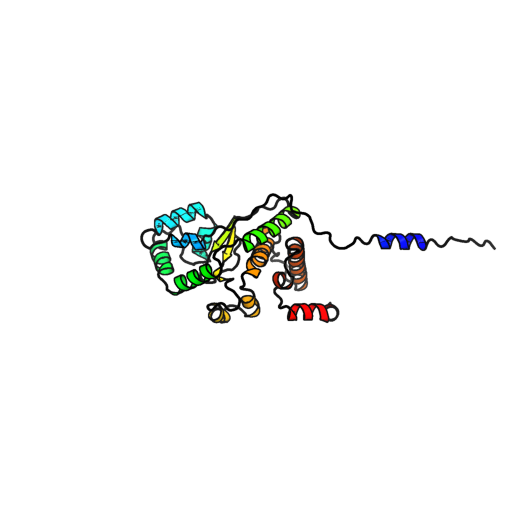8.452 10.650 5.371 1.00 96.94 129 THR A O 1
ATOM 1049 N N . TYR A 1 130 ? -18.680 8.477 5.867 1.00 97.00 130 TYR A N 1
ATOM 1050 C CA . TYR A 1 130 ? -19.746 8.691 6.852 1.00 97.00 130 TYR A CA 1
ATOM 1051 C C . TYR A 1 130 ? -19.274 9.549 8.038 1.00 97.00 130 TYR A C 1
ATOM 1053 O O . TYR A 1 130 ? -19.939 10.518 8.411 1.00 97.00 130 TYR A O 1
ATOM 1061 N N . TYR A 1 131 ? -18.125 9.210 8.631 1.00 95.75 131 TYR A N 1
ATOM 1062 C CA . TYR A 1 131 ? -17.587 9.928 9.793 1.00 95.75 131 TYR A CA 1
ATOM 1063 C C . TYR A 1 131 ? -16.872 11.236 9.422 1.00 95.75 131 TYR A C 1
ATOM 1065 O O . TYR A 1 131 ? -16.851 12.173 10.223 1.00 95.75 131 TYR A O 1
ATOM 1073 N N . PHE A 1 132 ? -16.336 11.322 8.203 1.00 95.44 132 PHE A N 1
ATOM 1074 C CA . PHE A 1 132 ? -15.577 12.451 7.669 1.00 95.44 132 PHE A CA 1
ATOM 1075 C C . PHE A 1 132 ? -16.116 12.863 6.284 1.00 95.44 132 PHE A C 1
ATOM 1077 O O . PHE A 1 132 ? -15.471 12.610 5.269 1.00 95.44 132 PHE A O 1
ATOM 1084 N N . PRO A 1 133 ? -17.274 13.546 6.197 1.00 93.62 133 PRO A N 1
ATOM 1085 C CA . PRO A 1 133 ? -17.927 13.843 4.912 1.00 93.62 133 PRO A CA 1
ATOM 1086 C C . PRO A 1 133 ? -17.138 14.749 3.959 1.00 93.62 133 PRO A C 1
ATOM 1088 O O . PRO A 1 133 ? -17.472 14.846 2.783 1.00 93.62 133 PRO A O 1
ATOM 1091 N N . THR A 1 134 ? -16.121 15.454 4.460 1.00 92.19 134 THR A N 1
ATOM 1092 C CA . THR A 1 134 ? -15.235 16.317 3.662 1.00 92.19 134 THR A CA 1
ATOM 1093 C C . THR A 1 134 ? -13.952 15.611 3.218 1.00 92.19 134 THR A C 1
ATOM 1095 O O . THR A 1 134 ? -13.055 16.269 2.700 1.00 92.19 134 THR A O 1
ATOM 1098 N N . LEU A 1 135 ? -13.833 14.307 3.476 1.00 93.50 135 LEU A N 1
ATOM 1099 C CA . LEU A 1 135 ? -12.698 13.485 3.077 1.00 93.50 135 LEU A CA 1
ATOM 1100 C C . LEU A 1 135 ? -12.588 13.407 1.552 1.00 93.50 135 LEU A C 1
ATOM 1102 O O . LEU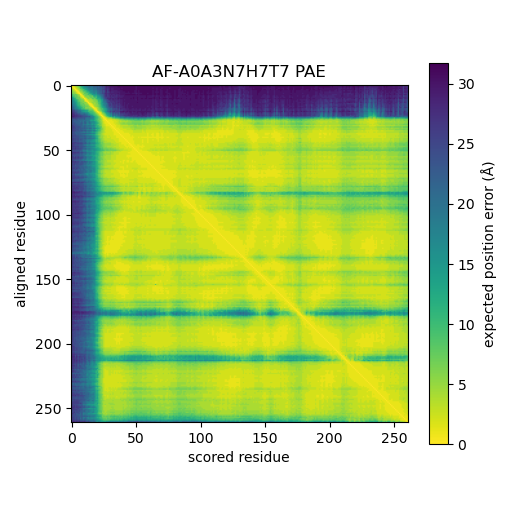 A 1 135 ? -13.577 13.172 0.857 1.00 93.50 135 LEU A O 1
ATOM 1106 N N . THR A 1 136 ? -11.364 13.541 1.047 1.00 92.38 136 THR A N 1
ATOM 1107 C CA . THR A 1 136 ? -11.037 13.268 -0.354 1.00 92.38 136 THR A CA 1
ATOM 1108 C C . THR A 1 136 ? -10.524 11.843 -0.469 1.00 92.38 136 THR A C 1
ATOM 1110 O O . THR A 1 136 ? -9.521 11.489 0.148 1.00 92.38 136 THR A O 1
ATOM 1113 N N . ILE A 1 137 ? -11.203 11.027 -1.270 1.00 96.06 137 ILE A N 1
ATOM 1114 C CA . ILE A 1 137 ? -10.785 9.651 -1.531 1.00 96.06 137 ILE A CA 1
ATOM 1115 C C . ILE A 1 137 ? -9.597 9.677 -2.507 1.00 96.06 137 ILE A C 1
ATOM 1117 O O . ILE A 1 137 ? -9.748 10.214 -3.609 1.00 96.06 137 ILE A O 1
ATOM 1121 N N . PRO A 1 138 ? -8.429 9.129 -2.130 1.00 97.12 138 PRO A N 1
ATOM 1122 C CA . PRO A 1 138 ? -7.263 9.081 -3.003 1.00 97.12 138 PRO A CA 1
ATOM 1123 C C . PRO A 1 138 ? -7.404 7.969 -4.049 1.00 97.12 138 PRO A C 1
ATOM 1125 O O . PRO A 1 138 ? -8.267 7.093 -3.952 1.00 97.12 138 PRO A O 1
ATOM 1128 N N . ARG A 1 139 ? -6.510 7.955 -5.038 1.00 98.25 139 ARG A N 1
ATOM 1129 C CA . ARG A 1 139 ? -6.348 6.790 -5.917 1.00 98.25 139 ARG A CA 1
ATOM 1130 C C . ARG A 1 139 ? -5.613 5.678 -5.179 1.00 98.25 139 ARG A C 1
ATOM 1132 O O . ARG A 1 139 ? -4.679 5.946 -4.432 1.00 98.25 139 ARG A O 1
ATOM 1139 N N . PHE A 1 140 ? -5.969 4.426 -5.436 1.00 98.81 140 PHE A N 1
ATOM 1140 C CA . PHE A 1 140 ? -5.256 3.274 -4.884 1.00 98.81 140 PHE A CA 1
ATOM 1141 C C . PHE A 1 140 ? -4.443 2.620 -5.986 1.00 98.81 140 PHE A C 1
ATOM 1143 O O . PHE A 1 140 ? -4.994 2.265 -7.025 1.00 98.81 140 PHE A O 1
ATOM 1150 N N . ILE A 1 141 ? -3.133 2.481 -5.785 1.00 98.88 141 ILE A N 1
ATOM 1151 C CA . ILE A 1 141 ? -2.226 2.024 -6.844 1.00 98.88 141 ILE A CA 1
ATOM 1152 C C . ILE A 1 141 ? -1.378 0.869 -6.327 1.00 98.88 141 ILE A C 1
ATOM 1154 O O . ILE A 1 141 ? -0.534 1.043 -5.451 1.00 98.88 141 ILE A O 1
ATOM 1158 N N . ALA A 1 142 ? -1.586 -0.320 -6.886 1.00 98.75 142 ALA A N 1
ATOM 1159 C CA . ALA A 1 142 ? -0.816 -1.507 -6.548 1.00 98.75 142 ALA A CA 1
ATOM 1160 C C . ALA A 1 142 ? 0.492 -1.575 -7.343 1.00 98.75 142 ALA A C 1
ATOM 1162 O O . ALA A 1 142 ? 0.504 -1.417 -8.567 1.00 98.75 142 ALA A O 1
ATOM 1163 N N . PHE A 1 143 ? 1.593 -1.857 -6.651 1.00 98.56 143 PHE A N 1
ATOM 1164 C CA . PHE A 1 143 ? 2.931 -1.932 -7.229 1.00 98.56 143 PHE A CA 1
ATOM 1165 C C . PHE A 1 143 ? 3.803 -2.970 -6.513 1.00 98.56 143 PHE A C 1
ATOM 1167 O O . PHE A 1 143 ? 3.398 -3.579 -5.528 1.00 98.56 143 PHE A O 1
ATOM 1174 N N . PHE A 1 144 ? 5.017 -3.167 -7.018 1.00 97.25 144 PHE A N 1
ATOM 1175 C CA . PHE A 1 144 ? 6.113 -3.805 -6.292 1.00 97.25 144 PHE A CA 1
ATOM 1176 C C . PHE A 1 144 ? 7.415 -3.066 -6.618 1.00 97.25 144 PHE A C 1
ATOM 1178 O O . PHE A 1 144 ? 7.568 -2.520 -7.717 1.00 97.25 144 PHE A O 1
ATOM 1185 N N . SER A 1 145 ? 8.337 -3.006 -5.662 1.00 93.12 145 SER A N 1
ATOM 1186 C CA . SER A 1 145 ? 9.581 -2.230 -5.782 1.00 93.12 145 SER A CA 1
ATOM 1187 C C . SER A 1 145 ? 10.794 -2.904 -5.137 1.00 93.12 145 SER A C 1
ATOM 1189 O O . SER A 1 145 ? 11.834 -2.273 -4.993 1.00 93.12 145 SER A O 1
ATOM 1191 N N . GLY A 1 146 ? 10.688 -4.178 -4.754 1.00 91.75 146 GLY A N 1
ATOM 1192 C CA . GLY A 1 146 ? 11.759 -4.878 -4.048 1.00 91.75 146 GLY A CA 1
ATOM 1193 C C . GLY A 1 146 ? 11.710 -4.658 -2.538 1.00 91.75 146 GLY A C 1
ATOM 1194 O O . GLY A 1 146 ? 12.754 -4.533 -1.909 1.00 91.75 146 GLY A O 1
ATOM 1195 N N . PHE A 1 147 ? 10.505 -4.651 -1.959 1.00 92.06 147 PHE A N 1
ATOM 1196 C CA . PHE A 1 147 ? 10.257 -4.582 -0.513 1.00 92.06 147 PHE A CA 1
ATOM 1197 C C . PHE A 1 147 ? 10.589 -3.233 0.149 1.00 92.06 147 PHE A C 1
ATOM 1199 O O . PHE A 1 147 ? 10.923 -3.192 1.333 1.00 92.06 147 PHE A O 1
ATOM 1206 N N . ALA A 1 148 ? 10.497 -2.123 -0.592 1.00 91.38 148 ALA A N 1
ATOM 1207 C CA . ALA A 1 148 ? 10.870 -0.804 -0.073 1.00 91.38 148 ALA A CA 1
ATOM 1208 C C . ALA A 1 148 ? 9.850 -0.241 0.933 1.00 91.38 148 ALA A C 1
ATOM 1210 O O . ALA A 1 148 ? 10.224 0.264 1.990 1.00 91.38 148 ALA A O 1
ATOM 1211 N N . VAL A 1 149 ? 8.551 -0.318 0.618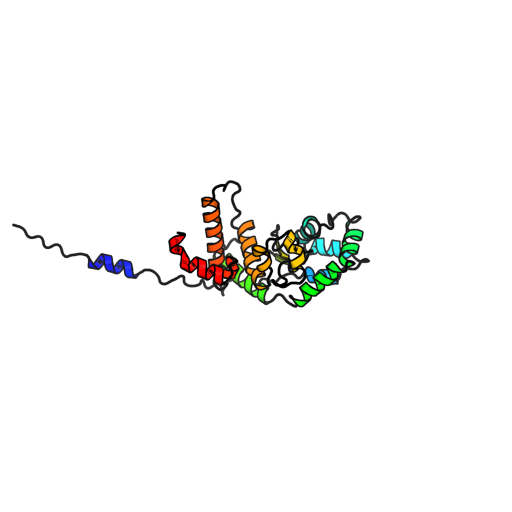 1.00 93.69 149 VAL A N 1
ATOM 1212 C CA . VAL A 1 149 ? 7.487 0.306 1.420 1.00 93.69 149 VAL A CA 1
ATOM 1213 C C . VAL A 1 149 ? 6.147 -0.410 1.227 1.00 93.69 149 VAL A C 1
ATOM 1215 O O . VAL A 1 149 ? 5.860 -0.924 0.151 1.00 93.69 149 VAL A O 1
ATOM 1218 N N . GLN A 1 150 ? 5.328 -0.464 2.284 1.00 94.62 150 GLN A N 1
ATOM 1219 C CA . GLN A 1 150 ? 4.029 -1.154 2.272 1.00 94.62 150 GLN A CA 1
ATOM 1220 C C . GLN A 1 150 ? 2.922 -0.303 1.660 1.00 94.62 150 GLN A C 1
ATOM 1222 O O . GLN A 1 150 ? 2.247 -0.727 0.728 1.00 94.62 150 GLN A O 1
ATOM 1227 N N . THR A 1 151 ? 2.714 0.881 2.230 1.00 97.12 151 THR A N 1
ATOM 1228 C CA . THR A 1 151 ? 1.524 1.702 1.995 1.00 97.12 151 THR A CA 1
ATOM 1229 C C . THR A 1 151 ? 1.897 3.186 1.967 1.00 97.12 151 THR A C 1
ATOM 1231 O O . THR A 1 151 ? 1.512 3.928 2.872 1.00 97.12 151 THR A O 1
ATOM 1234 N N . PRO A 1 152 ? 2.720 3.629 0.992 1.00 97.44 152 PRO A N 1
ATOM 1235 C CA . PRO A 1 152 ? 3.114 5.030 0.900 1.00 97.44 152 PRO A CA 1
ATOM 1236 C C . PRO A 1 152 ? 1.885 5.891 0.595 1.00 97.44 152 PRO A C 1
ATOM 1238 O O . PRO A 1 152 ? 1.117 5.571 -0.313 1.00 97.44 152 PRO A O 1
ATOM 1241 N N . VAL A 1 153 ? 1.709 6.970 1.351 1.00 97.44 153 VAL A N 1
ATOM 1242 C CA . VAL A 1 153 ? 0.676 7.981 1.110 1.00 97.44 153 VAL A CA 1
ATOM 1243 C C . VAL A 1 153 ? 1.356 9.171 0.445 1.00 97.44 153 VAL A C 1
ATOM 1245 O O . VAL A 1 153 ? 2.361 9.666 0.953 1.00 97.44 153 VAL A O 1
ATOM 1248 N N . GLY A 1 154 ? 0.857 9.567 -0.721 1.00 95.69 154 GLY A N 1
ATOM 1249 C CA . GLY A 1 154 ? 1.333 10.734 -1.456 1.00 95.69 154 GLY A CA 1
ATOM 1250 C C . GLY A 1 154 ? 0.195 11.705 -1.752 1.00 95.69 154 GLY A C 1
ATOM 1251 O O . GLY A 1 154 ? -0.920 11.530 -1.275 1.00 95.69 154 GLY A O 1
ATOM 1252 N N . GLU A 1 155 ? 0.475 12.706 -2.585 1.00 94.00 155 GLU A N 1
ATOM 1253 C CA . GLU A 1 155 ? -0.416 13.857 -2.817 1.00 94.00 155 GLU A CA 1
ATOM 1254 C C . GLU A 1 155 ? -1.857 13.474 -3.217 1.00 94.00 155 GLU A C 1
ATOM 1256 O O . GLU A 1 155 ? -2.821 14.042 -2.711 1.00 94.00 155 GLU A O 1
ATOM 1261 N N . ASP A 1 156 ? -2.019 12.527 -4.150 1.00 95.56 156 ASP A N 1
ATOM 1262 C CA . ASP A 1 156 ? -3.323 12.108 -4.691 1.00 95.56 156 ASP A CA 1
ATOM 1263 C C . ASP A 1 156 ? -3.555 10.591 -4.627 1.00 95.56 156 ASP A C 1
ATOM 1265 O O . ASP A 1 156 ? -4.520 10.078 -5.206 1.00 95.56 156 ASP A O 1
ATOM 1269 N N . TYR A 1 157 ? -2.661 9.854 -3.967 1.00 98.12 157 TYR A N 1
ATOM 1270 C CA . TYR A 1 157 ? -2.644 8.400 -4.027 1.00 98.12 157 TYR A CA 1
ATOM 1271 C C . TYR A 1 157 ? -2.257 7.751 -2.698 1.00 98.12 157 TYR A C 1
ATOM 1273 O O . TYR A 1 157 ? -1.494 8.291 -1.901 1.00 98.12 157 TYR A O 1
ATOM 1281 N N . VAL A 1 158 ? -2.723 6.519 -2.519 1.00 98.56 158 VAL A N 1
ATOM 1282 C CA . VAL A 1 158 ? -2.172 5.566 -1.561 1.00 98.56 158 VAL A CA 1
ATOM 1283 C C . VAL A 1 158 ? -1.647 4.371 -2.342 1.00 98.56 158 VAL A C 1
ATOM 1285 O O . VAL A 1 158 ? -2.377 3.688 -3.066 1.00 98.56 158 VAL A O 1
ATOM 1288 N N . GLY A 1 159 ? -0.346 4.139 -2.234 1.00 98.50 159 GLY A N 1
ATOM 1289 C CA . GLY A 1 159 ? 0.308 3.003 -2.854 1.00 98.50 159 GLY A CA 1
ATOM 1290 C C . GLY A 1 159 ? 0.051 1.723 -2.063 1.00 98.50 159 GLY A C 1
ATOM 1291 O O . GLY A 1 159 ? -0.114 1.753 -0.847 1.00 98.50 159 GLY A O 1
ATOM 1292 N N . ILE A 1 160 ? 0.049 0.586 -2.749 1.00 98.75 160 ILE A N 1
ATOM 1293 C CA . ILE A 1 160 ? -0.045 -0.747 -2.151 1.00 98.75 160 ILE A CA 1
ATOM 1294 C C . ILE A 1 160 ? 1.118 -1.582 -2.694 1.00 98.75 160 ILE A C 1
ATOM 1296 O O . ILE A 1 160 ? 1.059 -2.101 -3.811 1.00 98.75 160 ILE A O 1
ATOM 1300 N N . GLY A 1 161 ? 2.190 -1.694 -1.910 1.00 98.25 161 GLY A N 1
ATOM 1301 C CA . GLY A 1 161 ? 3.360 -2.516 -2.213 1.00 98.25 161 GLY A CA 1
ATOM 1302 C C . GLY A 1 161 ? 3.044 -3.996 -2.016 1.00 98.25 161 GLY A C 1
ATOM 1303 O O . GLY A 1 161 ? 3.181 -4.527 -0.916 1.00 98.25 161 GLY A O 1
ATOM 1304 N N . LEU A 1 162 ? 2.590 -4.674 -3.071 1.00 98.56 162 LEU A N 1
ATOM 1305 C CA . LEU A 1 162 ? 2.141 -6.073 -3.032 1.00 98.56 162 LEU A CA 1
ATOM 1306 C C . LEU A 1 162 ? 3.251 -7.046 -2.619 1.00 98.56 162 LEU A C 1
ATOM 1308 O O . LEU A 1 162 ? 2.988 -8.081 -2.005 1.00 98.56 162 LEU A O 1
ATOM 1312 N N . ASP A 1 163 ? 4.502 -6.711 -2.926 1.00 96.25 163 ASP A N 1
ATOM 1313 C CA . ASP A 1 163 ? 5.681 -7.453 -2.487 1.00 96.25 163 ASP A CA 1
ATOM 1314 C C . ASP A 1 163 ? 5.852 -7.449 -0.961 1.00 96.25 163 ASP A C 1
ATOM 1316 O O . ASP A 1 163 ? 6.421 -8.386 -0.397 1.00 96.25 163 ASP A O 1
ATOM 1320 N N . MET A 1 164 ? 5.270 -6.482 -0.256 1.00 95.62 164 MET A N 1
ATOM 1321 C CA . MET A 1 164 ? 5.229 -6.456 1.205 1.00 95.62 164 MET A CA 1
ATOM 1322 C C . MET A 1 164 ? 4.056 -7.232 1.823 1.00 95.62 164 MET A C 1
ATOM 1324 O O . MET A 1 164 ? 3.897 -7.213 3.043 1.00 95.62 164 MET A O 1
ATOM 1328 N N . PHE A 1 165 ? 3.258 -7.940 1.015 1.00 97.25 165 PHE A N 1
ATOM 1329 C CA . PHE A 1 165 ? 2.108 -8.721 1.483 1.00 97.25 165 PHE A CA 1
ATOM 1330 C C . PHE A 1 165 ? 2.010 -10.122 0.850 1.00 97.25 165 PHE A C 1
ATOM 1332 O O . PHE A 1 165 ? 0.928 -10.666 0.685 1.00 97.25 165 PHE A O 1
ATOM 1339 N N . LEU A 1 166 ? 3.119 -10.763 0.493 1.00 96.75 166 LEU A N 1
ATOM 1340 C CA . LEU A 1 166 ? 3.148 -12.057 -0.212 1.00 96.75 166 LEU A CA 1
ATOM 1341 C C . LEU A 1 166 ? 2.721 -13.273 0.636 1.00 96.75 166 LEU A C 1
ATOM 1343 O O . LEU A 1 166 ? 2.679 -14.391 0.127 1.00 96.75 166 LEU A O 1
ATOM 1347 N N . GLY A 1 167 ? 2.431 -13.074 1.921 1.00 94.25 167 GLY A N 1
ATOM 1348 C CA . GLY A 1 167 ? 2.177 -14.131 2.895 1.00 94.25 167 GLY A CA 1
ATOM 1349 C C . GLY A 1 167 ? 3.372 -14.334 3.825 1.00 94.25 167 GLY A C 1
ATOM 1350 O O . GLY A 1 167 ? 4.527 -14.213 3.417 1.00 94.25 167 GLY A O 1
ATOM 1351 N N . ALA A 1 168 ? 3.100 -14.676 5.086 1.00 89.44 168 ALA A N 1
ATOM 1352 C CA . ALA A 1 168 ? 4.119 -14.781 6.135 1.00 89.44 168 ALA A CA 1
ATOM 1353 C C . ALA A 1 168 ? 5.235 -15.794 5.806 1.00 89.44 168 ALA A C 1
ATOM 1355 O O . ALA A 1 168 ? 6.375 -15.615 6.236 1.00 89.44 168 ALA A O 1
ATOM 1356 N N . ASP A 1 169 ? 4.914 -16.812 5.002 1.00 88.94 169 ASP A N 1
ATOM 1357 C CA . ASP A 1 169 ? 5.826 -17.875 4.567 1.00 88.94 169 ASP A CA 1
ATOM 1358 C C . ASP A 1 169 ? 6.478 -17.604 3.199 1.00 88.94 169 ASP A C 1
ATOM 1360 O O . ASP A 1 169 ? 7.086 -18.496 2.602 1.00 88.94 169 ASP A O 1
ATOM 1364 N N . SER A 1 170 ? 6.366 -16.379 2.676 1.00 91.88 170 SER A N 1
ATOM 1365 C CA . SER A 1 170 ? 7.000 -15.996 1.415 1.00 91.88 170 SER A CA 1
ATOM 1366 C C . SER A 1 170 ? 8.499 -16.292 1.436 1.00 91.88 170 SER A C 1
ATOM 1368 O O . SER A 1 170 ? 9.229 -15.888 2.344 1.00 91.88 170 SER A O 1
ATOM 1370 N N . LYS A 1 171 ? 8.988 -16.945 0.375 1.00 90.00 171 LYS A N 1
ATOM 1371 C CA . LYS A 1 171 ? 10.403 -17.328 0.220 1.00 90.00 171 LYS A CA 1
ATOM 1372 C C . LYS A 1 171 ? 11.378 -16.146 0.271 1.00 90.00 171 LYS A C 1
ATOM 1374 O O . LYS A 1 171 ? 12.564 -16.358 0.509 1.00 90.00 171 LYS A O 1
ATOM 1379 N N . PHE A 1 172 ? 10.897 -14.924 0.040 1.00 88.50 172 PHE A N 1
ATOM 1380 C CA . PHE A 1 172 ? 11.721 -13.715 0.046 1.00 88.50 172 PHE A CA 1
ATOM 1381 C C . PHE A 1 172 ? 11.942 -13.151 1.455 1.00 88.50 172 PHE A C 1
ATOM 1383 O O . PHE A 1 172 ? 12.996 -12.589 1.742 1.00 88.50 172 PHE A O 1
ATOM 1390 N N . TYR A 1 173 ? 10.988 -13.333 2.371 1.00 86.88 173 TYR A N 1
ATOM 1391 C CA . TYR A 1 173 ? 11.031 -12.708 3.696 1.00 86.88 173 TYR A CA 1
ATOM 1392 C C . TYR A 1 173 ? 12.128 -13.221 4.623 1.00 86.88 173 TYR A C 1
ATOM 1394 O O . TYR A 1 173 ? 12.648 -12.410 5.388 1.00 86.88 173 TYR A O 1
ATOM 1402 N N . PRO A 1 174 ? 12.577 -14.490 4.551 1.00 82.94 174 PRO A N 1
ATOM 1403 C CA . PRO A 1 174 ? 13.750 -14.925 5.287 1.00 82.94 174 PRO A CA 1
ATOM 1404 C C . PRO A 1 174 ? 14.980 -14.039 5.089 1.00 82.94 174 PRO A C 1
ATOM 1406 O O . PRO A 1 174 ? 15.663 -13.788 6.078 1.00 82.94 174 PRO A O 1
ATOM 1409 N N . ALA A 1 175 ? 15.215 -13.549 3.867 1.00 77.75 175 ALA A N 1
ATOM 1410 C CA . ALA A 1 175 ? 16.326 -12.652 3.546 1.00 77.75 175 ALA A CA 1
ATOM 1411 C C . ALA A 1 175 ? 16.113 -11.225 4.084 1.00 77.75 175 ALA A C 1
ATOM 1413 O O . ALA A 1 175 ? 17.077 -10.534 4.389 1.00 77.75 175 ALA A O 1
ATOM 1414 N N . LEU A 1 176 ? 14.858 -10.800 4.273 1.00 73.06 176 LEU A N 1
ATOM 1415 C CA . LEU A 1 176 ? 14.514 -9.492 4.842 1.00 73.06 176 LEU A CA 1
ATOM 1416 C C . LEU A 1 176 ? 14.585 -9.456 6.376 1.00 73.06 176 LEU A C 1
ATOM 1418 O O . LEU A 1 176 ? 14.537 -8.382 6.967 1.00 73.06 176 LEU A O 1
ATOM 1422 N N . ARG A 1 177 ? 14.689 -10.605 7.058 1.00 65.56 177 ARG A N 1
ATOM 1423 C CA . ARG A 1 177 ? 14.681 -10.660 8.535 1.00 65.56 177 ARG A CA 1
ATOM 1424 C C . ARG A 1 177 ? 15.896 -10.010 9.198 1.00 65.56 177 ARG A C 1
ATOM 1426 O O . ARG A 1 177 ? 15.849 -9.770 10.401 1.00 65.56 177 ARG A O 1
ATOM 1433 N N . GLU A 1 178 ? 16.959 -9.725 8.448 1.00 67.06 178 GLU A N 1
ATOM 1434 C CA . GLU A 1 178 ? 18.102 -8.958 8.961 1.00 67.06 178 GLU A CA 1
ATOM 1435 C C . GLU A 1 178 ? 17.782 -7.463 9.109 1.00 67.06 178 GLU A C 1
ATOM 1437 O O . GLU A 1 178 ? 18.350 -6.802 9.976 1.00 67.06 178 GLU A O 1
ATOM 1442 N N . SER A 1 179 ? 16.842 -6.938 8.317 1.00 74.56 179 SER A N 1
ATOM 1443 C CA . SER A 1 179 ? 16.438 -5.527 8.329 1.00 74.56 179 SER A CA 1
ATOM 1444 C C . SER A 1 179 ? 15.041 -5.296 8.912 1.00 74.56 179 SER A C 1
ATOM 1446 O O . SER A 1 179 ? 14.773 -4.218 9.441 1.00 74.56 179 SER A O 1
ATOM 1448 N N . ILE A 1 1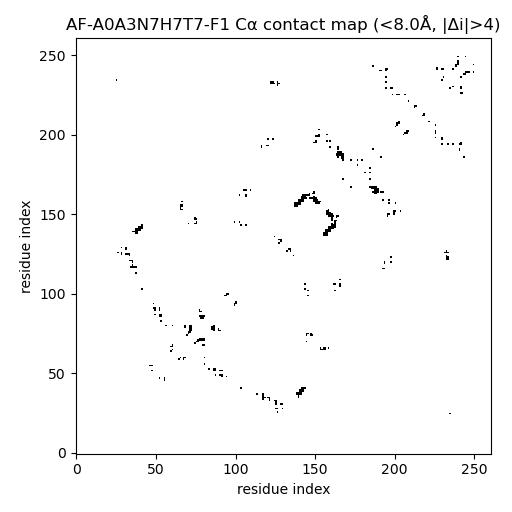80 ? 14.158 -6.301 8.878 1.00 82.25 180 ILE A N 1
ATOM 1449 C CA . ILE A 1 180 ? 12.772 -6.201 9.347 1.00 82.25 180 ILE A CA 1
ATOM 1450 C C . ILE A 1 180 ? 12.518 -7.186 10.500 1.00 82.25 180 ILE A C 1
ATOM 1452 O O . ILE A 1 180 ? 12.531 -8.405 10.292 1.00 82.25 180 ILE A O 1
ATOM 1456 N N . PRO A 1 181 ? 12.203 -6.692 11.714 1.00 87.44 181 PRO A N 1
ATOM 1457 C CA . PRO A 1 181 ? 11.837 -7.534 12.845 1.00 87.44 181 PRO A CA 1
ATOM 1458 C C . PRO A 1 181 ? 10.700 -8.517 12.539 1.00 87.44 181 PRO A C 1
ATOM 1460 O O . PRO A 1 181 ? 9.674 -8.152 11.962 1.00 87.44 181 PRO A O 1
ATOM 1463 N N . TYR A 1 182 ? 10.835 -9.755 13.021 1.00 86.94 182 TYR A N 1
ATOM 1464 C CA . TYR A 1 182 ? 9.867 -10.832 12.768 1.00 86.94 182 TYR A CA 1
ATOM 1465 C C . TYR A 1 182 ? 8.429 -10.491 13.193 1.00 86.94 182 TYR A C 1
ATOM 1467 O O . TYR A 1 182 ? 7.469 -10.842 12.510 1.00 86.94 182 TYR A O 1
ATOM 1475 N N . TYR A 1 183 ? 8.263 -9.764 14.303 1.00 86.94 183 TYR A N 1
ATOM 1476 C CA . TYR A 1 183 ? 6.935 -9.373 14.784 1.00 86.94 183 TYR A CA 1
ATOM 1477 C C . TYR A 1 183 ? 6.195 -8.438 13.809 1.00 86.94 183 TYR A C 1
ATOM 1479 O O . TYR A 1 183 ? 4.964 -8.393 13.848 1.00 86.94 183 TYR A O 1
ATOM 1487 N N . LEU A 1 184 ? 6.928 -7.728 12.938 1.00 88.62 184 LEU A N 1
ATOM 1488 C CA . LEU A 1 184 ? 6.378 -6.924 11.849 1.00 88.62 184 LEU A CA 1
ATOM 1489 C C . LEU A 1 184 ? 6.143 -7.783 10.606 1.00 88.62 184 LEU A C 1
ATOM 1491 O O . LEU A 1 184 ? 5.026 -7.782 10.091 1.00 88.62 184 LEU A O 1
ATOM 1495 N N . SER A 1 185 ? 7.159 -8.530 10.157 1.00 89.56 185 SER A N 1
ATOM 1496 C CA . SER A 1 185 ? 7.113 -9.273 8.887 1.00 89.56 185 SER A CA 1
ATOM 1497 C C . SER A 1 185 ? 6.146 -10.454 8.884 1.00 89.56 185 SER A C 1
ATOM 1499 O O . SER A 1 185 ? 5.617 -10.807 7.837 1.00 89.56 185 SER A O 1
ATOM 1501 N N . ARG A 1 186 ? 5.790 -11.009 10.048 1.00 90.31 186 ARG A N 1
ATOM 1502 C CA . ARG A 1 186 ? 4.700 -12.000 10.151 1.00 90.31 186 ARG A CA 1
ATOM 1503 C C . ARG A 1 186 ? 3.341 -11.480 9.660 1.00 90.31 186 ARG A C 1
ATOM 1505 O O . ARG A 1 186 ? 2.445 -12.276 9.412 1.00 90.31 186 ARG A O 1
ATOM 1512 N N . ARG A 1 187 ? 3.167 -10.155 9.592 1.00 92.31 187 ARG A N 1
ATOM 1513 C CA . ARG A 1 187 ? 1.936 -9.487 9.141 1.00 92.31 187 ARG A CA 1
ATOM 1514 C C . ARG A 1 187 ? 1.973 -9.152 7.652 1.00 92.31 187 ARG A C 1
ATOM 1516 O O . ARG A 1 187 ? 1.070 -8.488 7.163 1.00 92.31 187 ARG A O 1
ATOM 1523 N N . PHE A 1 188 ? 3.010 -9.569 6.930 1.00 94.75 188 PHE A N 1
ATOM 1524 C CA . PHE A 1 188 ? 3.140 -9.328 5.495 1.00 94.75 188 PHE A CA 1
ATOM 1525 C C . PHE A 1 188 ? 2.267 -10.330 4.735 1.00 94.75 188 PHE A C 1
ATOM 1527 O O . PHE A 1 188 ? 2.755 -11.182 3.998 1.00 94.75 188 PHE A O 1
ATOM 1534 N N . THR A 1 189 ? 0.959 -10.274 4.979 1.00 96.38 189 THR A N 1
ATOM 1535 C CA . THR A 1 189 ? -0.044 -11.199 4.445 1.00 96.38 189 THR A CA 1
ATOM 1536 C C . THR A 1 189 ? -1.131 -10.444 3.681 1.00 96.38 189 THR A C 1
ATOM 1538 O O . THR A 1 189 ? -1.378 -9.275 3.992 1.00 96.38 189 THR A O 1
ATOM 1541 N N . PRO A 1 190 ? -1.815 -11.084 2.718 1.00 97.50 190 PRO A N 1
ATOM 1542 C CA . PRO A 1 190 ? -2.866 -10.430 1.936 1.00 97.50 190 PRO A CA 1
ATOM 1543 C C . PRO A 1 190 ? -3.981 -9.798 2.781 1.00 97.50 190 PRO A C 1
ATOM 1545 O O . PRO A 1 190 ? -4.477 -8.724 2.446 1.00 97.50 190 PRO A O 1
ATOM 1548 N N . GLU A 1 191 ? -4.341 -10.418 3.908 1.00 96.75 191 GLU A N 1
ATOM 1549 C CA . GLU A 1 191 ? -5.396 -9.943 4.817 1.00 96.75 191 GLU A CA 1
ATOM 1550 C C . GLU A 1 191 ? -5.010 -8.647 5.541 1.00 96.75 191 GLU A C 1
ATOM 1552 O O . GLU A 1 191 ? -5.869 -7.948 6.075 1.00 96.75 191 GLU A O 1
ATOM 1557 N N . ASN A 1 192 ? -3.716 -8.315 5.571 1.00 97.38 192 ASN A N 1
ATOM 1558 C CA . ASN A 1 192 ? -3.227 -7.085 6.173 1.00 97.38 192 ASN A CA 1
ATOM 1559 C C . ASN A 1 192 ? -3.245 -5.891 5.208 1.00 97.38 192 ASN A C 1
ATOM 1561 O O . ASN A 1 192 ? -3.115 -4.773 5.694 1.00 97.38 192 ASN A O 1
ATOM 1565 N N . ILE A 1 193 ? -3.457 -6.075 3.895 1.00 98.38 193 ILE A N 1
ATOM 1566 C CA . ILE A 1 193 ? -3.467 -4.955 2.934 1.00 98.38 193 ILE A CA 1
ATOM 1567 C C . ILE A 1 193 ? -4.481 -3.891 3.358 1.00 98.38 193 ILE A C 1
ATOM 1569 O O . ILE A 1 193 ? -4.094 -2.769 3.666 1.00 98.38 193 ILE A O 1
ATOM 1573 N N . VAL A 1 194 ? -5.763 -4.255 3.448 1.00 98.31 194 VAL A N 1
ATOM 1574 C CA . VAL A 1 194 ? -6.849 -3.312 3.759 1.00 98.31 194 VAL A CA 1
ATOM 1575 C C . VAL A 1 194 ? -6.597 -2.561 5.077 1.00 98.31 194 VAL A C 1
ATOM 1577 O O . VAL A 1 194 ? -6.533 -1.331 5.039 1.00 98.31 194 VAL A O 1
ATOM 1580 N N . PRO A 1 195 ? -6.374 -3.226 6.232 1.00 97.94 195 PRO A N 1
ATOM 1581 C CA . PRO A 1 195 ? -6.164 -2.502 7.481 1.00 97.94 195 PRO A CA 1
ATOM 1582 C C . PRO A 1 195 ? -4.875 -1.674 7.483 1.00 97.94 195 PRO A C 1
ATOM 1584 O O . PRO A 1 195 ? -4.875 -0.591 8.058 1.00 97.94 195 PRO A O 1
ATOM 1587 N N . ARG A 1 196 ? -3.779 -2.120 6.847 1.00 97.69 196 ARG A N 1
ATOM 1588 C CA . ARG A 1 196 ? -2.548 -1.311 6.779 1.00 97.69 196 ARG A CA 1
ATOM 1589 C C . ARG A 1 196 ? -2.732 -0.075 5.902 1.00 97.69 196 ARG A C 1
ATOM 1591 O O . ARG A 1 196 ? -2.306 1.004 6.300 1.00 97.69 196 ARG A O 1
ATOM 1598 N N . THR A 1 197 ? -3.393 -0.216 4.756 1.00 98.38 197 THR A N 1
ATOM 1599 C CA . THR A 1 197 ? -3.684 0.891 3.837 1.00 98.38 197 THR A CA 1
ATOM 1600 C C . THR A 1 197 ? -4.574 1.936 4.505 1.00 98.38 197 THR A C 1
ATOM 1602 O O . THR A 1 197 ? -4.244 3.121 4.486 1.00 98.38 197 THR A O 1
ATOM 1605 N N . VAL A 1 198 ? -5.661 1.504 5.150 1.00 98.19 198 VAL A N 1
ATOM 1606 C CA . VAL A 1 198 ? -6.579 2.399 5.871 1.00 98.19 198 VAL A CA 1
ATOM 1607 C C . VAL A 1 198 ? -5.877 3.069 7.052 1.00 98.19 198 VAL A C 1
ATOM 1609 O O . VAL A 1 198 ? -6.011 4.276 7.233 1.00 98.19 198 VAL A O 1
ATOM 1612 N N . GLU A 1 199 ? -5.076 2.329 7.825 1.00 97.94 199 GLU A N 1
ATOM 1613 C CA . GLU A 1 199 ? -4.329 2.903 8.947 1.00 97.94 199 GLU A CA 1
ATOM 1614 C C . GLU A 1 199 ? -3.314 3.954 8.490 1.00 97.94 199 GLU A C 1
ATOM 1616 O O . GLU A 1 199 ? -3.254 5.028 9.086 1.00 97.94 199 GLU A O 1
ATOM 1621 N N . SER A 1 200 ? -2.535 3.672 7.440 1.00 97.44 200 SER A N 1
ATOM 1622 C CA . SER A 1 200 ? -1.600 4.642 6.859 1.00 97.44 200 SER A CA 1
ATOM 1623 C C . SER A 1 200 ? -2.321 5.907 6.415 1.00 97.44 200 SER A C 1
ATOM 1625 O O . SER A 1 200 ? -1.904 6.997 6.785 1.00 97.44 200 SER A O 1
ATOM 1627 N N . TYR A 1 201 ? -3.443 5.773 5.708 1.00 97.50 201 TYR A N 1
ATOM 1628 C CA . TYR A 1 201 ? -4.231 6.927 5.291 1.00 97.50 201 TYR A CA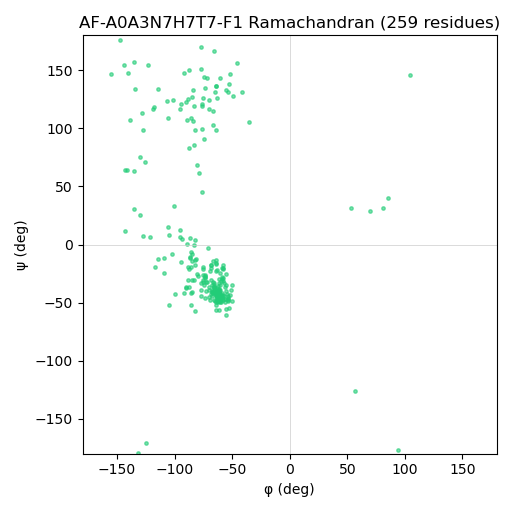 1
ATOM 1629 C C . TYR A 1 201 ? -4.748 7.746 6.486 1.00 97.50 201 TYR A C 1
ATOM 1631 O O . TYR A 1 201 ? -4.601 8.965 6.513 1.00 97.50 201 TYR A O 1
ATOM 1639 N N . ILE A 1 202 ? -5.300 7.093 7.517 1.00 96.88 202 ILE A N 1
ATOM 1640 C CA . ILE A 1 202 ? -5.768 7.784 8.729 1.00 96.88 202 ILE A CA 1
ATOM 1641 C C . ILE A 1 202 ? -4.619 8.549 9.392 1.00 96.88 202 ILE A C 1
ATOM 1643 O O . ILE A 1 202 ? -4.814 9.683 9.821 1.00 96.88 202 ILE A O 1
ATOM 1647 N N . ARG A 1 203 ? -3.442 7.927 9.508 1.00 96.31 203 ARG A N 1
ATOM 1648 C CA . ARG A 1 203 ? -2.286 8.523 10.183 1.00 96.31 203 ARG A CA 1
ATOM 1649 C C . ARG A 1 203 ? -1.683 9.682 9.408 1.00 96.31 203 ARG A C 1
ATOM 1651 O O . ARG A 1 203 ? -1.284 10.634 10.050 1.00 96.31 203 ARG A O 1
ATOM 1658 N N . GLU A 1 204 ? -1.593 9.606 8.089 1.00 94.62 204 GLU A N 1
ATOM 1659 C CA . GLU A 1 204 ? -0.923 10.648 7.301 1.00 94.62 204 GLU A CA 1
ATOM 1660 C C . GLU A 1 204 ? -1.881 11.806 6.967 1.00 94.62 204 GLU A C 1
ATOM 1662 O O . GLU A 1 204 ? -1.519 12.968 7.133 1.00 94.62 204 GLU A O 1
ATOM 1667 N N . GLU A 1 205 ? -3.134 11.511 6.598 1.00 93.06 205 GLU A N 1
ATOM 1668 C CA . GLU A 1 205 ? -4.069 12.524 6.078 1.00 93.06 205 GLU A CA 1
ATOM 1669 C C . GLU A 1 205 ? -5.063 13.049 7.118 1.00 93.06 205 GLU A C 1
ATOM 1671 O O . GLU A 1 205 ? -5.352 14.245 7.174 1.00 93.06 205 GLU A O 1
ATOM 1676 N N . LEU A 1 206 ? -5.629 12.170 7.952 1.00 91.50 206 LEU A N 1
ATOM 1677 C CA . LEU A 1 206 ? -6.712 12.567 8.864 1.00 91.50 206 LEU A CA 1
ATOM 1678 C C . LEU A 1 206 ? -6.205 13.009 10.233 1.00 91.50 206 LEU A C 1
ATOM 1680 O O . LEU A 1 206 ? -6.710 13.975 10.810 1.00 91.50 206 LEU A O 1
ATOM 1684 N N . TYR A 1 207 ? -5.232 12.282 10.770 1.00 91.69 207 TYR A N 1
ATOM 1685 C CA . TYR A 1 207 ? -4.723 12.460 12.121 1.00 91.69 207 TYR A CA 1
ATOM 1686 C C . TYR A 1 207 ? -3.201 12.288 12.175 1.00 91.69 207 TYR A C 1
ATOM 1688 O O . TYR A 1 207 ? -2.730 11.384 12.871 1.00 91.69 207 TYR A O 1
ATOM 1696 N N . PRO A 1 208 ? -2.427 13.170 11.513 1.00 92.56 208 PRO A N 1
ATOM 1697 C CA . PRO A 1 208 ? -0.978 13.206 11.666 1.00 92.56 208 PRO A CA 1
ATOM 1698 C C . PRO A 1 208 ? -0.594 13.357 13.129 1.00 92.56 208 PRO A C 1
ATOM 1700 O O . PRO A 1 208 ? -1.153 14.174 13.874 1.00 92.56 208 PRO A O 1
ATOM 1703 N N . GLN A 1 209 ? 0.361 12.529 13.553 1.00 90.88 209 GLN A N 1
ATOM 1704 C CA . GLN A 1 209 ? 0.904 12.640 14.894 1.00 90.88 209 GLN A CA 1
ATOM 1705 C C . GLN A 1 209 ? 1.619 13.985 15.028 1.00 90.88 209 GLN A C 1
ATOM 1707 O O . GLN A 1 209 ? 2.358 14.399 14.140 1.00 90.88 209 GLN A O 1
ATOM 1712 N N . ASN A 1 210 ? 1.403 14.678 16.144 1.00 88.19 210 ASN A N 1
ATOM 1713 C CA . ASN A 1 210 ? 2.086 15.936 16.391 1.00 88.19 210 ASN A CA 1
ATOM 1714 C C . ASN A 1 210 ? 3.542 15.657 16.792 1.00 88.19 210 ASN A C 1
ATOM 1716 O O . ASN A 1 210 ? 3.776 14.955 17.773 1.00 88.19 210 ASN A O 1
ATOM 1720 N N . ASP A 1 211 ? 4.509 16.262 16.099 1.00 84.56 211 ASP A N 1
ATOM 1721 C CA . ASP A 1 211 ? 5.944 16.140 16.410 1.00 84.56 211 ASP A CA 1
ATOM 1722 C C . ASP A 1 211 ? 6.307 16.586 17.841 1.00 84.56 211 ASP A C 1
ATOM 1724 O O . ASP A 1 211 ? 7.376 16.262 18.361 1.00 84.56 211 ASP A O 1
ATOM 1728 N N . LEU A 1 212 ? 5.424 17.346 18.498 1.00 88.38 212 LEU A N 1
ATOM 1729 C CA . LEU A 1 212 ? 5.578 17.790 19.884 1.00 88.38 212 LEU A CA 1
ATOM 1730 C C . LEU A 1 212 ? 5.072 16.768 20.919 1.00 88.38 212 LEU A C 1
ATOM 1732 O O . LEU A 1 212 ? 5.249 16.980 22.124 1.00 88.38 212 LEU A O 1
ATOM 1736 N N . ASP A 1 213 ? 4.444 15.671 20.490 1.00 86.19 213 ASP A N 1
ATOM 1737 C CA . ASP A 1 213 ? 4.048 14.577 21.374 1.00 86.19 213 ASP A CA 1
ATOM 1738 C C . ASP A 1 213 ? 5.275 13.738 21.742 1.00 86.19 213 ASP A C 1
ATOM 1740 O O . ASP A 1 213 ? 5.716 12.887 20.980 1.00 86.19 213 ASP A O 1
ATOM 1744 N N . VAL A 1 214 ? 5.835 13.978 22.932 1.00 88.38 214 VAL A N 1
ATOM 1745 C CA . VAL A 1 214 ? 7.098 13.349 23.370 1.00 88.38 214 VAL A CA 1
ATOM 1746 C C . VAL A 1 214 ? 6.943 12.408 24.564 1.00 88.38 214 VAL A C 1
ATOM 1748 O O . VAL A 1 214 ? 7.868 11.668 24.897 1.00 88.38 214 VAL A O 1
ATOM 1751 N N . THR A 1 215 ? 5.800 12.429 25.257 1.00 94.56 215 THR A N 1
ATOM 1752 C CA . THR A 1 215 ? 5.586 11.566 26.430 1.00 94.56 215 THR A CA 1
ATOM 1753 C C . THR A 1 215 ? 4.937 10.242 26.047 1.00 94.56 215 THR A C 1
ATOM 1755 O O . THR A 1 215 ? 4.076 10.185 25.169 1.00 94.56 215 THR A O 1
ATOM 1758 N N . LEU A 1 216 ? 5.276 9.175 26.777 1.00 93.50 216 LEU A N 1
ATOM 1759 C CA . LEU A 1 216 ? 4.664 7.856 26.585 1.00 93.50 216 LEU A CA 1
ATOM 1760 C C . LEU A 1 216 ? 3.128 7.926 26.616 1.00 93.50 216 LEU A C 1
ATOM 1762 O O . LEU A 1 216 ? 2.474 7.348 25.755 1.00 93.50 216 LEU A O 1
ATOM 1766 N N . LEU A 1 217 ? 2.554 8.680 27.560 1.00 93.94 217 LEU A N 1
ATOM 1767 C CA . LEU A 1 217 ? 1.104 8.838 27.673 1.00 93.94 217 LEU A CA 1
ATOM 1768 C C . LEU A 1 217 ? 0.488 9.488 26.424 1.00 93.94 217 LEU A C 1
ATOM 1770 O O . LEU A 1 217 ? -0.555 9.031 25.966 1.00 93.94 217 LEU A O 1
ATOM 1774 N N . GLN A 1 218 ? 1.126 10.512 25.846 1.00 94.44 218 GLN A N 1
ATOM 1775 C CA . GLN A 1 218 ? 0.652 11.120 24.594 1.00 94.44 218 GLN A CA 1
ATOM 1776 C C . GLN A 1 218 ? 0.648 10.105 23.451 1.00 94.44 218 GLN A C 1
ATOM 1778 O O . GLN A 1 218 ? -0.361 9.981 22.758 1.00 94.44 218 GLN A O 1
ATOM 1783 N N . HIS A 1 219 ? 1.721 9.321 23.307 1.00 94.06 219 HIS A N 1
ATOM 1784 C CA . HIS A 1 219 ? 1.770 8.253 22.310 1.00 94.06 219 HIS A CA 1
ATOM 1785 C C . HIS A 1 219 ? 0.674 7.208 22.546 1.00 94.06 219 HIS A C 1
ATOM 1787 O O . HIS A 1 219 ? -0.006 6.829 21.600 1.00 94.06 219 HIS A O 1
ATOM 1793 N N . MET A 1 220 ? 0.446 6.774 23.787 1.00 93.38 220 MET A N 1
ATOM 1794 C CA . MET A 1 220 ? -0.620 5.817 24.111 1.00 93.38 220 MET A CA 1
ATOM 1795 C C . MET A 1 220 ? -2.005 6.362 23.741 1.00 93.38 220 MET A C 1
ATOM 1797 O O . MET A 1 220 ? -2.789 5.663 23.102 1.00 93.38 220 MET A O 1
ATOM 1801 N N . VAL A 1 221 ? -2.289 7.625 24.074 1.00 94.31 221 VAL A N 1
ATOM 1802 C CA . VAL A 1 221 ? -3.550 8.291 23.712 1.00 94.31 221 VAL A CA 1
ATOM 1803 C C . VAL A 1 221 ? -3.697 8.409 22.195 1.00 94.31 221 VAL A C 1
ATOM 1805 O O . VAL A 1 221 ? -4.777 8.156 21.668 1.00 94.31 221 VAL A O 1
ATOM 1808 N N . TYR A 1 222 ? -2.630 8.769 21.481 1.00 95.88 222 TYR A N 1
ATOM 1809 C CA . TYR A 1 222 ? -2.637 8.828 20.022 1.00 95.88 222 TYR A CA 1
ATOM 1810 C C . TYR A 1 222 ? -2.924 7.455 19.400 1.00 95.88 222 TYR A C 1
ATOM 1812 O O . TYR A 1 222 ? -3.833 7.335 18.582 1.00 95.88 222 TYR A O 1
ATOM 1820 N N . GLN A 1 223 ? -2.233 6.401 19.841 1.00 94.94 223 GLN A N 1
ATOM 1821 C CA . GLN A 1 223 ? -2.473 5.040 19.351 1.00 94.94 223 GLN A CA 1
ATOM 1822 C C . GLN A 1 223 ? -3.904 4.567 19.649 1.00 94.94 223 GLN A C 1
ATOM 1824 O O . GLN A 1 223 ? -4.545 3.985 18.777 1.00 94.94 223 GLN A O 1
ATOM 1829 N N . GLY A 1 224 ? -4.442 4.890 20.830 1.00 95.25 224 GLY A N 1
ATOM 1830 C CA . GLY A 1 224 ? -5.836 4.609 21.179 1.00 95.25 224 GLY A CA 1
ATOM 1831 C C . GLY A 1 224 ? -6.840 5.316 20.264 1.00 95.25 224 GLY A C 1
ATOM 1832 O O . GLY A 1 224 ? -7.822 4.705 19.855 1.00 95.25 224 GLY A O 1
ATOM 1833 N N . LYS A 1 225 ? -6.580 6.573 19.873 1.00 95.88 225 LYS A N 1
ATOM 1834 C CA . LYS A 1 225 ? -7.416 7.293 18.894 1.00 95.88 225 LYS A CA 1
ATOM 1835 C C . LYS A 1 225 ? -7.397 6.617 17.528 1.00 95.88 225 LYS A C 1
ATOM 1837 O O . LYS A 1 225 ? -8.454 6.456 16.931 1.00 95.88 225 LYS A O 1
ATOM 1842 N N . ILE A 1 226 ? -6.221 6.209 17.050 1.00 97.31 226 ILE A N 1
ATOM 1843 C CA . ILE A 1 226 ? -6.104 5.523 15.759 1.00 97.31 226 ILE A CA 1
ATOM 1844 C C . ILE A 1 226 ? -6.863 4.196 15.7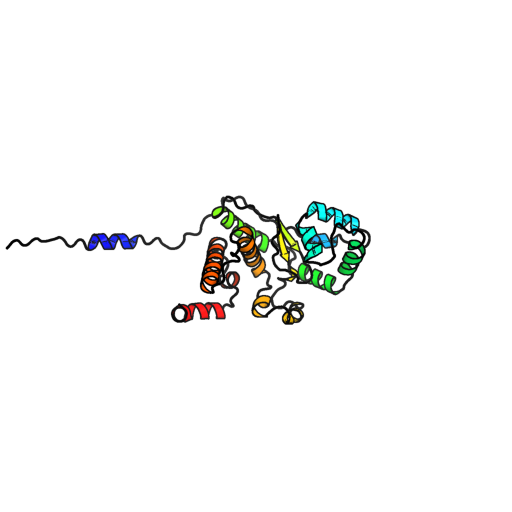92 1.00 97.31 226 ILE A C 1
ATOM 1846 O O . ILE A 1 226 ? -7.679 3.953 14.910 1.00 97.31 226 ILE A O 1
ATOM 1850 N N . LEU A 1 227 ? -6.671 3.379 16.832 1.00 96.25 227 LEU A N 1
ATOM 1851 C CA . LEU A 1 227 ? -7.403 2.118 16.987 1.00 96.25 227 LEU A CA 1
ATOM 1852 C C . LEU A 1 227 ? -8.916 2.332 17.083 1.00 96.25 227 LEU A C 1
ATOM 1854 O O . LEU A 1 227 ? -9.666 1.584 16.470 1.00 96.25 227 LEU A O 1
ATOM 1858 N N . TYR A 1 228 ? -9.364 3.376 17.780 1.00 96.06 228 TYR A N 1
ATOM 1859 C CA . TYR A 1 228 ? -10.779 3.726 17.844 1.00 96.06 228 TYR A CA 1
ATOM 1860 C C . TYR A 1 228 ? -11.353 4.081 16.468 1.00 96.06 228 TYR A C 1
ATOM 1862 O O . TYR A 1 228 ? -12.418 3.593 16.104 1.00 96.06 228 TYR A O 1
ATOM 1870 N N . VAL A 1 229 ? -10.653 4.898 15.672 1.00 96.56 229 VAL A N 1
ATOM 1871 C CA . VAL A 1 229 ? -11.100 5.211 14.304 1.00 96.56 229 VAL A CA 1
ATOM 1872 C C . VAL A 1 229 ? -11.132 3.941 13.458 1.00 96.56 229 VAL A C 1
ATOM 1874 O O . VAL A 1 229 ? -12.140 3.683 12.810 1.00 96.56 229 VAL A O 1
ATOM 1877 N N . MET A 1 230 ? -10.075 3.126 13.513 1.00 97.56 230 MET A N 1
ATOM 1878 C CA . MET A 1 230 ? -9.985 1.845 12.806 1.00 97.56 230 MET A CA 1
ATOM 1879 C C . MET A 1 230 ? -11.162 0.921 13.134 1.00 97.56 230 MET A C 1
ATOM 1881 O O . MET A 1 230 ? -11.720 0.306 12.233 1.00 97.56 230 MET A O 1
ATOM 1885 N N . ASP A 1 231 ? -11.564 0.848 14.403 1.00 95.75 231 ASP A N 1
ATOM 1886 C CA . ASP A 1 231 ? -12.691 0.028 14.852 1.00 95.75 231 ASP A CA 1
ATOM 1887 C C . ASP A 1 231 ? -14.032 0.518 14.291 1.00 95.75 231 ASP A C 1
ATOM 1889 O O . ASP A 1 231 ? -14.888 -0.269 13.893 1.00 95.75 231 ASP A O 1
ATOM 1893 N N . ARG A 1 232 ? -14.189 1.841 14.175 1.00 95.50 232 ARG A N 1
ATOM 1894 C CA . ARG A 1 232 ? -15.393 2.461 13.615 1.00 95.50 232 ARG A CA 1
ATOM 1895 C C . ARG A 1 232 ? -15.489 2.349 12.102 1.00 95.50 232 ARG A C 1
ATOM 1897 O O . ARG A 1 232 ? -16.600 2.268 11.587 1.00 95.50 232 ARG A O 1
ATOM 1904 N N . VAL A 1 233 ? -14.359 2.362 11.397 1.00 96.56 233 VAL A N 1
ATOM 1905 C CA . VAL A 1 233 ? -14.351 2.310 9.927 1.00 96.56 233 VAL A CA 1
ATOM 1906 C C . VAL A 1 233 ? -14.189 0.908 9.363 1.00 96.56 233 VAL A C 1
ATOM 1908 O O . VAL A 1 233 ? -14.457 0.699 8.190 1.00 96.56 233 VAL A O 1
ATOM 1911 N N . MET A 1 234 ? -13.777 -0.055 10.184 1.00 96.38 234 MET A N 1
ATOM 1912 C CA . MET A 1 234 ? -13.660 -1.463 9.810 1.00 96.38 234 MET A CA 1
ATOM 1913 C C . MET A 1 234 ? -14.246 -2.364 10.911 1.00 96.38 234 MET A C 1
ATOM 1915 O O . MET A 1 234 ? -13.515 -3.165 11.507 1.00 96.38 234 MET A O 1
ATOM 1919 N N . PRO A 1 235 ? -15.560 -2.261 11.192 1.00 94.19 235 PRO A N 1
ATOM 1920 C CA . PRO A 1 235 ? -16.205 -2.983 12.295 1.00 94.19 235 PRO A CA 1
ATOM 1921 C C . PRO A 1 235 ? -16.176 -4.512 12.132 1.00 94.19 235 PRO A C 1
ATOM 1923 O O . PRO A 1 235 ? -16.382 -5.250 13.095 1.00 94.19 235 PRO A O 1
ATOM 1926 N N . ASP A 1 236 ? -15.918 -5.000 10.919 1.00 92.69 236 ASP A N 1
ATOM 1927 C CA . ASP A 1 236 ? -15.963 -6.424 10.574 1.00 92.69 236 ASP A CA 1
ATOM 1928 C C . ASP A 1 236 ? -14.556 -7.037 10.489 1.00 92.69 236 ASP A C 1
ATOM 1930 O O . ASP A 1 236 ? -14.398 -8.258 10.404 1.00 92.69 236 ASP A O 1
ATOM 1934 N N . VAL A 1 237 ? -13.517 -6.199 10.568 1.00 95.06 237 VAL A N 1
ATOM 1935 C CA . VAL A 1 237 ? -12.121 -6.636 10.590 1.00 95.06 237 VAL A CA 1
ATOM 1936 C C . VAL A 1 237 ? -11.729 -6.995 12.019 1.00 95.06 237 VAL A C 1
ATOM 1938 O O . VAL A 1 237 ? -11.864 -6.198 12.947 1.00 95.06 237 VAL A O 1
ATOM 1941 N N . ALA A 1 238 ? -11.189 -8.202 12.192 1.00 94.75 238 ALA A N 1
ATOM 1942 C CA . ALA A 1 238 ? -10.765 -8.704 13.494 1.00 94.75 238 ALA A CA 1
ATOM 1943 C C . ALA A 1 238 ? -9.676 -7.829 14.143 1.00 94.75 238 ALA A C 1
ATOM 1945 O O . ALA A 1 238 ? -8.728 -7.391 13.483 1.00 94.75 238 ALA A O 1
ATOM 1946 N N . ASP A 1 239 ? -9.735 -7.675 15.467 1.00 93.44 239 ASP A N 1
ATOM 1947 C CA . ASP A 1 239 ? -8.756 -6.900 16.247 1.00 93.44 239 ASP A CA 1
ATOM 1948 C C . ASP A 1 239 ? -7.328 -7.415 16.081 1.00 93.44 239 ASP A C 1
ATOM 1950 O O . ASP A 1 239 ? -6.378 -6.635 16.031 1.00 93.44 239 ASP A O 1
ATOM 1954 N N . THR A 1 240 ? -7.160 -8.722 15.871 1.00 94.38 240 THR A N 1
ATOM 1955 C CA . THR A 1 240 ? -5.855 -9.322 15.566 1.00 94.38 240 THR A CA 1
ATOM 1956 C C . THR A 1 240 ? -5.209 -8.737 14.306 1.00 94.38 240 THR A C 1
ATOM 1958 O O . THR A 1 240 ? -3.986 -8.658 14.250 1.00 94.38 240 THR A O 1
ATOM 1961 N N . LEU A 1 241 ? -5.994 -8.284 13.321 1.00 95.00 241 LEU A N 1
ATOM 1962 C CA . LEU A 1 241 ? -5.494 -7.628 12.103 1.00 95.00 241 LEU A CA 1
ATOM 1963 C C . LEU A 1 241 ? -5.319 -6.110 12.285 1.00 95.00 241 LEU A C 1
ATOM 1965 O O . LEU A 1 241 ? -4.346 -5.535 11.792 1.00 95.00 241 LEU A O 1
ATOM 1969 N N . LYS A 1 242 ? -6.216 -5.452 13.034 1.00 95.06 242 LYS A N 1
ATOM 1970 C CA . LYS A 1 242 ? -6.112 -4.009 13.333 1.00 95.06 242 LYS A CA 1
ATOM 1971 C C . LYS A 1 242 ? -4.916 -3.701 14.243 1.00 95.06 242 LYS A C 1
ATOM 1973 O O . LYS A 1 242 ? -4.144 -2.790 13.962 1.00 95.06 242 LYS A O 1
ATOM 1978 N N . ILE A 1 243 ? -4.716 -4.499 15.290 1.00 93.81 243 ILE A N 1
ATOM 1979 C CA . ILE A 1 243 ? -3.632 -4.345 16.276 1.00 93.81 243 ILE A CA 1
ATOM 1980 C C . ILE A 1 243 ? -2.368 -5.093 15.822 1.00 93.81 243 ILE A C 1
ATOM 1982 O O . ILE A 1 243 ? -1.241 -4.680 16.098 1.00 93.81 243 ILE A O 1
ATOM 1986 N N . GLY A 1 244 ? -2.531 -6.193 15.083 1.00 91.88 244 GLY A N 1
ATOM 1987 C CA . GLY A 1 244 ? -1.419 -7.019 14.622 1.00 91.88 244 GLY A CA 1
ATOM 1988 C C . GLY A 1 244 ? -0.903 -7.993 15.679 1.00 91.88 244 GLY A C 1
ATOM 1989 O O . GLY A 1 244 ? 0.295 -8.277 15.690 1.00 91.88 244 GLY A O 1
ATOM 1990 N N . TYR A 1 245 ? -1.769 -8.478 16.572 1.00 93.12 245 TYR A N 1
ATOM 1991 C CA . TYR A 1 245 ? -1.485 -9.542 17.544 1.00 93.12 245 TYR A CA 1
ATOM 1992 C C . TYR A 1 245 ? -1.754 -10.929 16.944 1.00 93.12 245 TYR A C 1
ATOM 1994 O O . TYR A 1 245 ? -2.618 -11.084 16.084 1.00 93.12 245 TYR A O 1
ATOM 2002 N N . THR A 1 246 ? -1.026 -11.964 17.394 1.00 93.50 246 THR A N 1
ATOM 2003 C CA . THR A 1 246 ? -1.522 -13.337 17.199 1.00 93.50 246 THR A CA 1
ATOM 2004 C C . THR A 1 246 ? -2.797 -13.532 18.014 1.00 93.50 246 THR A C 1
ATOM 2006 O O . THR A 1 246 ? -3.097 -12.753 18.922 1.00 93.50 246 THR A O 1
ATOM 2009 N N . ARG A 1 247 ? -3.526 -14.613 17.738 1.00 93.38 247 ARG A N 1
ATOM 2010 C CA . ARG A 1 247 ? -4.665 -14.997 18.568 1.00 93.38 247 ARG A CA 1
ATOM 2011 C C . ARG A 1 247 ? -4.257 -15.199 20.028 1.00 93.38 247 ARG A C 1
ATOM 2013 O O . ARG A 1 247 ? -4.908 -14.664 20.912 1.00 93.38 247 ARG A O 1
ATOM 2020 N N . GLU A 1 248 ? -3.141 -15.874 20.272 1.00 95.44 248 GLU A N 1
ATOM 2021 C CA . GLU A 1 248 ? -2.639 -16.140 21.622 1.00 95.44 248 GLU A CA 1
ATOM 2022 C C . GLU A 1 248 ? -2.233 -14.849 22.343 1.00 95.44 248 GLU A C 1
ATOM 2024 O O . GLU A 1 248 ? -2.474 -14.707 23.537 1.00 95.44 248 GLU A O 1
ATOM 2029 N N . GLN A 1 249 ? -1.631 -13.892 21.628 1.00 94.75 249 GLN A N 1
ATOM 2030 C CA . GLN A 1 249 ? -1.286 -12.581 22.184 1.00 94.75 249 GLN A CA 1
ATOM 2031 C C . GLN A 1 249 ? -2.534 -11.772 22.542 1.00 94.75 249 GLN A C 1
ATOM 2033 O O . GLN A 1 249 ? -2.545 -11.111 23.577 1.00 94.75 249 GLN A O 1
ATOM 2038 N N . TRP A 1 250 ? -3.573 -11.837 21.707 1.00 94.44 250 TRP A N 1
ATOM 2039 C CA . TRP A 1 250 ? -4.859 -11.198 21.978 1.00 94.44 250 TRP A CA 1
ATOM 2040 C C . TRP A 1 250 ? -5.544 -11.804 23.205 1.00 94.44 250 TRP A C 1
ATOM 2042 O O . TRP A 1 250 ? -5.836 -11.087 24.154 1.00 94.44 250 TRP A O 1
ATOM 2052 N N . GLU A 1 251 ? -5.681 -13.129 23.249 1.00 95.00 251 GLU A N 1
ATOM 2053 C CA . GLU A 1 251 ? -6.281 -13.838 24.387 1.00 95.00 251 GLU A CA 1
ATOM 2054 C C . GLU A 1 251 ? -5.506 -13.616 25.691 1.00 95.00 251 GLU A C 1
ATOM 2056 O O . GLU A 1 251 ? -6.088 -13.565 26.776 1.00 95.00 251 GLU A O 1
ATOM 2061 N N . TRP A 1 252 ? -4.179 -13.500 25.605 1.00 96.06 252 TRP A N 1
ATOM 2062 C CA . TRP A 1 252 ? -3.353 -13.137 26.748 1.00 96.06 252 TRP A CA 1
ATOM 2063 C C . TRP A 1 252 ? -3.651 -11.706 27.207 1.00 96.06 252 TRP A C 1
ATOM 2065 O O . TRP A 1 252 ? -3.869 -11.493 28.397 1.00 96.06 252 TRP A O 1
ATOM 2075 N N . ALA A 1 253 ? -3.708 -10.743 26.283 1.00 94.00 253 ALA A N 1
ATOM 2076 C CA . ALA A 1 253 ? -3.990 -9.349 26.613 1.00 94.00 253 ALA A CA 1
ATOM 2077 C C . ALA A 1 253 ? -5.371 -9.181 27.267 1.00 94.00 253 ALA A C 1
ATOM 2079 O O . ALA A 1 253 ? -5.466 -8.502 28.284 1.00 94.00 253 ALA A O 1
ATOM 2080 N N . GLU A 1 254 ? -6.404 -9.859 26.756 1.00 92.94 254 GLU A N 1
ATOM 2081 C CA . GLU A 1 254 ? -7.745 -9.865 27.360 1.00 92.94 254 GLU A CA 1
ATOM 2082 C C . GLU A 1 254 ? -7.742 -10.502 28.756 1.00 92.94 254 GLU A C 1
ATOM 2084 O O . GLU A 1 254 ? -8.344 -9.985 29.694 1.00 92.94 254 GLU A O 1
ATOM 2089 N N . ARG A 1 255 ? -7.039 -11.629 28.933 1.00 96.31 255 ARG A N 1
ATOM 2090 C CA . ARG A 1 255 ? -7.001 -12.339 30.221 1.00 96.31 255 ARG A CA 1
ATOM 2091 C C . ARG A 1 255 ? -6.361 -11.517 31.338 1.00 96.31 255 ARG A C 1
ATOM 2093 O O . ARG A 1 255 ? -6.776 -11.654 32.486 1.00 96.31 255 ARG A O 1
ATOM 2100 N N . TYR A 1 256 ? -5.328 -10.748 31.012 1.00 96.19 256 TYR A N 1
ATOM 2101 C CA . TYR A 1 256 ? -4.525 -9.999 31.981 1.00 96.19 256 TYR A CA 1
ATOM 2102 C C . TYR A 1 256 ? -4.817 -8.493 31.958 1.00 96.19 256 TYR A C 1
ATOM 2104 O O . TYR A 1 256 ? -4.048 -7.716 32.518 1.00 96.19 256 TYR A O 1
ATOM 2112 N N . GLU A 1 257 ? -5.927 -8.070 31.343 1.00 93.50 257 GLU A N 1
ATOM 2113 C CA . GLU A 1 257 ? -6.293 -6.658 31.198 1.00 93.50 257 GLU A CA 1
ATOM 2114 C C . GLU A 1 257 ? -6.297 -5.919 32.547 1.00 93.50 257 GLU A C 1
ATOM 2116 O O . GLU A 1 257 ? -5.651 -4.882 32.673 1.00 93.50 257 GLU A O 1
ATOM 2121 N N . SER A 1 258 ? -6.923 -6.497 33.580 1.00 94.19 258 SER A N 1
ATOM 2122 C CA . SER A 1 258 ? -7.020 -5.900 34.924 1.00 94.19 258 SER A CA 1
ATOM 2123 C C . SER A 1 258 ? -5.702 -5.823 35.696 1.00 94.19 258 SER A C 1
ATOM 2125 O O . SER A 1 258 ? -5.625 -5.140 36.711 1.00 94.19 258 SER A O 1
ATOM 2127 N N . ASP A 1 259 ? -4.691 -6.593 35.288 1.00 93.19 259 ASP A N 1
ATOM 2128 C CA . ASP A 1 259 ? -3.359 -6.538 35.899 1.00 93.19 259 ASP A CA 1
ATOM 2129 C C . ASP A 1 259 ? -2.484 -5.464 35.230 1.00 93.19 259 ASP A C 1
ATOM 2131 O O . ASP A 1 259 ? -1.499 -5.008 35.815 1.00 93.19 259 ASP A O 1
ATOM 2135 N N . ILE A 1 260 ? -2.825 -5.075 33.996 1.00 84.88 260 ILE A N 1
ATOM 2136 C CA . ILE A 1 260 ? -2.127 -4.048 33.214 1.00 84.88 260 ILE A CA 1
ATOM 2137 C C . ILE A 1 260 ? -2.726 -2.658 33.480 1.00 84.88 260 ILE A C 1
ATOM 2139 O O . ILE A 1 260 ? -1.966 -1.685 33.536 1.00 84.88 260 ILE A O 1
ATOM 2143 N N . TRP A 1 261 ? -4.053 -2.570 33.637 1.00 80.56 261 TRP A N 1
ATOM 2144 C CA . TRP A 1 261 ? -4.830 -1.325 33.709 1.00 80.56 261 TRP A CA 1
ATOM 2145 C C . TRP A 1 261 ? -5.618 -1.159 35.009 1.00 80.56 261 TRP A C 1
ATOM 2147 O O . TRP A 1 261 ? -6.251 -2.138 35.461 1.00 80.56 261 TRP A O 1
#

Foldseek 3Di:
DDDDDDPPPPVVVVVVVVPPDDDDDQDDLVPPDFFADAAEVLVVCVPDDLVCQLVSLVVCCVVVPPVSQCCCCQQQVQDGSVPPVRNSVSSNVQVPDPVNVVLSVLLCVQPVDCVVLRVLLRLLVSLVCVVVVPDDDAHEYEHARLQRDAWDDDDRYTYGHSSQASALPDPSVVVCCVPDPSLRSNLSHSLLRSLVNSLVCCCPPVNPDDPPQDDPVSVVVSVVVSLVSSCRSRVPRDPCSNVVNDPVRVVVCVVCVVVVD

pLDDT: mean 90.34, std 12.99, range [38.91, 98.88]

Solvent-accessible surface area (backbone atoms only — not comparable to full-atom values): 15275 Å² total; per-residue (Å²): 140,84,87,79,83,74,78,81,76,64,66,65,68,58,61,67,66,73,70,66,75,77,72,88,75,78,79,86,46,86,86,50,94,59,81,49,67,68,42,56,52,55,60,56,57,74,78,63,42,80,90,42,43,73,60,51,51,56,50,38,48,69,76,47,35,70,58,43,48,46,38,27,47,74,40,57,59,46,40,58,80,84,43,68,84,54,34,47,62,38,52,40,50,51,75,66,35,67,64,52,51,53,50,51,50,50,42,46,70,74,42,81,66,57,63,71,50,26,51,49,42,21,52,29,48,27,34,42,40,70,80,37,77,85,64,79,86,60,46,38,37,33,32,65,49,85,64,65,57,52,42,54,74,56,99,63,35,35,37,36,22,45,59,47,25,64,31,59,80,33,86,65,50,74,77,44,50,85,83,40,59,65,85,60,50,61,55,18,21,66,84,35,50,42,53,49,44,53,50,40,47,42,39,68,75,76,52,57,78,60,91,83,63,78,47,70,66,51,52,53,54,51,52,50,51,52,53,51,51,49,46,69,28,36,74,85,59,55,64,45,62,73,75,58,42,53,72,69,55,46,55,48,49,66,75,44,40,77,81,77,98

Secondary structure (DSSP, 8-state):
--------TTHHHHHGGGG---S------TTS-----EEEHHHHGGG--TTTHHHHHHHHHHHHTHHHHHIIIIIS----TT-HHHHHHHHHHHHH-HHHHHHHHHHHHH-S--HHHHHHHHHHHHHHHHH-TTPPPPEEEEE-SSSS-SS-B-SSEEEEEGGGGS-TT-TTHHHHTTTS-HHHHTT-SGGGHHHHHHHHHIIIII-PPPTT--SHHHHHHHHHHHHHHHHHH-TTS-HHHHH---HHHHHHHHHTHHHH-

Sequence (261 aa):
MLKINVPQIYGFFFIIVLFSCNGETRVDVSHIDVDIQIERFDRALDSLHADNVLAKNREWLHRYGYFYADYMQYMLEAGNPLDSAHIVPALTQVIATDDFRALKASVYETYPDLAAQEEGLTDAFKHLTYYFPTLTIPRFIAFFSGFAVQTPVGEDYVGIGLDMFLGADSKFYPALRESIPYYLSRRFTPENIVPRTVESYIREELYPQNDLDVTLLQHMVYQGKILYVMDRVMPDVADTLKIGYTREQWEWAERYESDIW

Radius of gyration: 24.73 Å; Cα contacts (8 Å, |Δi|>4): 263; chains: 1; bounding box: 65×36×94 Å